Protein AF-A0A812YV04-F1 (afdb_monomer_lite)

pLDDT: mean 89.44, std 10.93, range [36.25, 98.56]

Structure (mmCIF, N/CA/C/O backbone):
data_AF-A0A812YV04-F1
#
_entry.id   AF-A0A812YV04-F1
#
loop_
_atom_site.group_PDB
_atom_site.id
_atom_site.type_symbol
_atom_site.label_atom_id
_atom_site.label_alt_id
_atom_site.label_comp_id
_atom_site.label_asym_id
_atom_site.label_entity_id
_atom_site.label_seq_id
_atom_site.pdbx_PDB_ins_code
_atom_site.Cartn_x
_atom_site.Cartn_y
_atom_site.Cartn_z
_atom_site.occupancy
_atom_site.B_iso_or_equiv
_atom_site.auth_seq_id
_atom_site.auth_comp_id
_atom_site.auth_asym_id
_atom_site.auth_atom_id
_atom_site.pdbx_PDB_model_num
ATOM 1 N N . MET A 1 1 ? 19.049 -19.220 -34.846 1.00 50.69 1 MET A N 1
ATOM 2 C CA . MET A 1 1 ? 19.504 -18.642 -33.556 1.00 50.69 1 MET A CA 1
ATOM 3 C C . MET A 1 1 ? 18.410 -18.917 -32.527 1.00 50.69 1 MET A C 1
ATOM 5 O O . MET A 1 1 ? 17.801 -17.993 -32.013 1.00 50.69 1 MET A O 1
ATOM 9 N N . ASP A 1 2 ? 18.134 -20.191 -32.241 1.00 58.97 2 ASP A N 1
ATOM 10 C CA . ASP A 1 2 ? 16.928 -20.594 -31.490 1.00 58.97 2 ASP A CA 1
ATOM 11 C C . ASP A 1 2 ? 17.187 -20.915 -30.010 1.00 58.97 2 ASP A C 1
ATOM 13 O O . ASP A 1 2 ? 16.308 -21.423 -29.322 1.00 58.97 2 ASP A O 1
ATOM 17 N N . ALA A 1 3 ? 18.386 -20.622 -29.494 1.00 69.88 3 ALA A N 1
ATOM 18 C CA . ALA A 1 3 ? 18.797 -21.079 -28.164 1.00 69.88 3 ALA A CA 1
ATOM 19 C C . ALA A 1 3 ? 18.555 -20.071 -27.023 1.00 69.88 3 ALA A C 1
ATOM 21 O O . ALA A 1 3 ? 18.530 -20.478 -25.866 1.00 69.88 3 ALA A O 1
ATOM 22 N N . PHE A 1 4 ? 18.364 -18.775 -27.304 1.00 80.12 4 PHE A N 1
ATOM 23 C CA . PHE A 1 4 ? 18.207 -17.757 -26.255 1.00 80.12 4 PHE A CA 1
ATOM 24 C C . PHE A 1 4 ? 16.829 -17.094 -26.318 1.00 80.12 4 PHE A C 1
ATOM 26 O O . PHE A 1 4 ? 16.585 -16.206 -27.132 1.00 80.12 4 PHE A O 1
ATOM 33 N N . ARG A 1 5 ? 15.920 -17.555 -25.453 1.00 86.50 5 ARG A N 1
ATOM 34 C CA . ARG A 1 5 ? 14.544 -17.055 -25.314 1.00 86.50 5 ARG A CA 1
ATOM 35 C C . ARG A 1 5 ? 14.297 -16.679 -23.849 1.00 86.50 5 ARG A C 1
ATOM 37 O O . ARG A 1 5 ? 13.680 -17.462 -23.129 1.00 86.50 5 ARG A O 1
ATOM 44 N N . PRO A 1 6 ? 14.847 -15.549 -23.367 1.00 93.19 6 PRO A N 1
ATOM 45 C CA . PRO A 1 6 ? 14.624 -15.129 -21.991 1.00 93.19 6 PRO A CA 1
ATOM 46 C C . PRO A 1 6 ? 13.133 -14.863 -21.765 1.00 93.19 6 PRO A C 1
ATOM 48 O O . PRO A 1 6 ? 12.445 -14.373 -22.659 1.00 93.19 6 PRO A O 1
ATOM 51 N N . HIS A 1 7 ? 12.640 -15.172 -20.568 1.00 94.94 7 HIS A N 1
ATOM 52 C CA . HIS A 1 7 ? 11.276 -14.818 -20.161 1.00 94.94 7 HIS A CA 1
ATOM 53 C C . HIS A 1 7 ? 11.189 -13.361 -19.694 1.00 94.94 7 HIS A C 1
ATOM 55 O O . HIS A 1 7 ? 10.170 -12.711 -19.898 1.00 94.94 7 HIS A O 1
ATOM 61 N N . VAL A 1 8 ? 12.278 -12.850 -19.113 1.00 97.19 8 VAL A N 1
ATOM 62 C CA . VAL A 1 8 ? 12.423 -11.474 -18.629 1.00 97.19 8 VAL A CA 1
ATOM 63 C C . VAL A 1 8 ? 13.797 -10.961 -19.035 1.00 97.19 8 VAL A C 1
ATOM 65 O O . VAL A 1 8 ? 14.779 -11.705 -18.974 1.00 97.19 8 VAL A O 1
ATOM 68 N N . ILE A 1 9 ? 13.882 -9.686 -19.405 1.00 97.25 9 ILE A N 1
ATOM 69 C CA . ILE A 1 9 ? 15.158 -8.973 -19.484 1.00 97.25 9 ILE A CA 1
ATOM 70 C C . ILE A 1 9 ? 15.224 -7.961 -18.346 1.00 97.25 9 ILE A C 1
ATOM 72 O O . ILE A 1 9 ? 14.296 -7.190 -18.123 1.00 97.25 9 ILE A O 1
ATOM 76 N N . MET A 1 10 ? 16.345 -7.946 -17.635 1.00 97.50 10 MET A N 1
ATOM 77 C CA . MET A 1 10 ? 16.619 -6.953 -16.606 1.00 97.50 10 MET A CA 1
ATOM 78 C C . MET A 1 10 ? 17.784 -6.069 -17.031 1.00 97.50 10 MET A C 1
ATOM 80 O O . MET A 1 10 ? 18.774 -6.553 -17.581 1.00 97.50 10 MET A O 1
ATOM 84 N N . GLY A 1 11 ? 17.678 -4.774 -16.754 1.00 97.00 11 GLY A N 1
ATOM 85 C CA . GLY A 1 11 ? 18.766 -3.827 -16.945 1.00 97.00 11 GLY A CA 1
ATOM 86 C C . GLY A 1 11 ? 18.873 -2.909 -15.748 1.00 97.00 11 GLY A C 1
ATOM 87 O O . GLY A 1 11 ? 17.907 -2.249 -15.380 1.00 97.00 11 GLY A O 1
ATOM 88 N N . ALA A 1 12 ? 20.067 -2.857 -15.169 1.00 96.69 12 ALA A N 1
ATOM 89 C CA . ALA A 1 12 ? 20.394 -1.925 -14.106 1.00 96.69 12 ALA A CA 1
ATOM 90 C C . ALA A 1 12 ? 21.273 -0.800 -14.651 1.00 96.69 12 ALA A C 1
ATOM 92 O O . ALA A 1 12 ? 22.252 -1.056 -15.362 1.00 96.69 12 ALA A O 1
ATOM 93 N N . SER A 1 13 ? 20.942 0.442 -14.306 1.00 95.56 13 SER A N 1
ATOM 94 C CA . SER A 1 13 ? 21.732 1.627 -14.625 1.00 95.56 13 SER A CA 1
ATOM 95 C C . SER A 1 13 ? 22.064 1.709 -16.133 1.00 95.56 13 SER A C 1
ATOM 97 O O . SER A 1 13 ? 21.169 1.675 -16.983 1.00 95.56 13 SER A O 1
ATOM 99 N N . LYS A 1 14 ? 23.352 1.737 -16.505 1.00 96.31 14 LYS A N 1
ATOM 100 C CA . LYS A 1 14 ? 23.840 1.712 -17.902 1.00 96.31 14 LYS A CA 1
ATOM 101 C C . LYS A 1 14 ? 23.289 0.543 -18.733 1.00 96.31 14 LYS A C 1
ATOM 103 O O . LYS A 1 14 ? 23.162 0.675 -19.950 1.00 96.31 14 LYS A O 1
ATOM 108 N N . GLY A 1 15 ? 22.914 -0.570 -18.097 1.00 96.19 15 GLY A N 1
ATOM 109 C CA . GLY A 1 15 ? 22.235 -1.701 -18.735 1.00 96.19 15 GLY A CA 1
ATOM 110 C C . GLY A 1 15 ? 20.939 -1.303 -19.455 1.00 96.19 15 GLY A C 1
ATOM 111 O O . GLY A 1 15 ? 20.616 -1.859 -20.505 1.00 96.19 15 GLY A O 1
ATOM 112 N N . GLY A 1 16 ? 20.244 -0.274 -18.956 1.00 95.12 16 GLY A N 1
ATOM 113 C CA . GLY A 1 16 ? 19.021 0.253 -19.561 1.00 95.12 16 GLY A CA 1
ATOM 114 C C . GLY A 1 16 ? 19.209 0.775 -20.991 1.00 95.12 16 GLY A C 1
ATOM 115 O O . GLY A 1 16 ? 18.286 0.679 -21.797 1.00 95.12 16 GLY A O 1
ATOM 116 N N . VAL A 1 17 ? 20.408 1.250 -21.362 1.00 96.88 17 VAL A N 1
ATOM 117 C CA . VAL A 1 17 ? 20.699 1.701 -22.740 1.00 96.88 17 VAL A CA 1
ATOM 118 C C . VAL A 1 17 ? 20.518 0.565 -23.742 1.00 96.88 17 VAL A C 1
ATOM 120 O O . VAL A 1 17 ? 19.947 0.769 -24.817 1.00 96.88 17 VAL A O 1
ATOM 123 N N . TYR A 1 18 ? 20.973 -0.636 -23.387 1.00 97.44 18 TYR A N 1
ATOM 124 C CA . TYR A 1 18 ? 20.862 -1.805 -24.253 1.00 97.44 18 TYR A CA 1
ATOM 125 C C . TYR A 1 18 ? 19.409 -2.236 -24.410 1.00 97.44 18 TYR A C 1
ATOM 127 O O . TYR A 1 18 ? 18.986 -2.518 -25.527 1.00 97.44 18 TYR A O 1
ATOM 135 N N . ILE A 1 19 ? 18.624 -2.201 -23.330 1.00 97.38 19 ILE A N 1
ATOM 136 C CA . ILE A 1 19 ? 17.189 -2.512 -23.371 1.00 97.38 19 ILE A CA 1
ATOM 137 C C . ILE A 1 19 ? 16.447 -1.547 -24.291 1.00 97.38 19 ILE A C 1
ATOM 139 O O . ILE A 1 19 ? 15.721 -1.988 -25.179 1.00 97.38 19 ILE A O 1
ATOM 143 N N . VAL A 1 20 ? 16.694 -0.240 -24.163 1.00 97.12 20 VAL A N 1
ATOM 144 C CA . VAL A 1 20 ? 16.119 0.763 -25.073 1.00 97.12 20 VAL A CA 1
ATOM 145 C C . VAL A 1 20 ? 16.526 0.481 -26.524 1.00 97.12 20 VAL A C 1
ATOM 147 O O . VAL A 1 20 ? 15.707 0.609 -27.434 1.00 97.12 20 VAL A O 1
ATOM 150 N N . GLY A 1 21 ? 17.771 0.060 -26.762 1.00 97.56 21 GLY A N 1
ATOM 151 C CA . GLY A 1 21 ? 18.239 -0.374 -28.079 1.00 97.56 21 GLY A CA 1
ATOM 152 C C . GLY A 1 21 ? 17.483 -1.594 -28.619 1.00 97.56 21 GLY A C 1
ATOM 153 O O . GLY A 1 21 ? 17.060 -1.580 -29.777 1.00 97.56 21 GLY A O 1
ATOM 154 N N . LEU A 1 22 ? 17.270 -2.620 -27.788 1.00 96.62 22 LEU A N 1
ATOM 155 C CA . LEU A 1 22 ? 16.493 -3.816 -28.135 1.00 96.62 22 LEU A CA 1
ATOM 156 C C . LEU A 1 22 ? 15.044 -3.458 -28.465 1.00 96.62 22 LEU A C 1
ATOM 158 O O . LEU A 1 22 ? 14.506 -3.938 -29.463 1.00 96.62 22 LEU A O 1
ATOM 162 N N . TRP A 1 23 ? 14.441 -2.563 -27.682 1.00 96.75 23 TRP A N 1
ATOM 163 C CA . TRP A 1 23 ? 13.108 -2.053 -27.955 1.00 96.75 23 TRP A CA 1
ATOM 164 C C . TRP A 1 23 ? 13.062 -1.287 -29.282 1.00 96.75 23 TRP A C 1
ATOM 166 O O . TRP A 1 23 ? 12.227 -1.571 -30.137 1.00 96.75 23 TRP A O 1
ATOM 176 N N . ARG A 1 24 ? 13.963 -0.338 -29.528 1.00 95.81 24 ARG A N 1
ATOM 177 C CA . ARG A 1 24 ? 13.935 0.443 -30.779 1.00 95.81 24 ARG A CA 1
ATOM 178 C C . ARG A 1 24 ? 14.120 -0.417 -32.029 1.00 95.81 24 ARG A C 1
ATOM 180 O O . ARG A 1 24 ? 13.581 -0.081 -33.075 1.00 95.81 24 ARG A O 1
ATOM 187 N N . ARG A 1 25 ? 14.851 -1.529 -31.918 1.00 96.31 25 ARG A N 1
ATOM 188 C CA . ARG A 1 25 ? 15.072 -2.483 -33.018 1.00 96.31 25 ARG A CA 1
ATOM 189 C C . ARG A 1 25 ? 13.996 -3.567 -33.134 1.00 96.31 25 ARG A C 1
ATOM 191 O O . ARG A 1 25 ? 14.064 -4.369 -34.055 1.00 96.31 25 ARG A O 1
ATOM 198 N N . GLY A 1 26 ? 13.033 -3.618 -32.211 1.00 94.00 26 GLY A N 1
ATOM 199 C CA . GLY A 1 26 ? 12.003 -4.662 -32.181 1.00 94.00 26 GLY A CA 1
ATOM 200 C C . GLY A 1 26 ? 12.531 -6.052 -31.807 1.00 94.00 26 GLY A C 1
ATOM 201 O O . GLY A 1 26 ? 11.856 -7.045 -32.044 1.00 94.00 26 GLY A O 1
ATOM 202 N N . TYR A 1 27 ? 13.730 -6.141 -31.223 1.00 94.75 27 TYR A N 1
ATOM 203 C CA . TYR A 1 27 ? 14.344 -7.415 -30.820 1.00 94.75 27 TYR A CA 1
ATOM 204 C C . TYR A 1 27 ? 13.818 -7.931 -29.481 1.00 94.75 27 TYR A C 1
ATOM 206 O O . TYR A 1 27 ? 13.972 -9.107 -29.164 1.00 94.75 27 TYR A O 1
ATOM 214 N N . TRP A 1 28 ? 13.200 -7.055 -28.691 1.00 95.75 28 TRP A N 1
ATOM 215 C CA . TRP A 1 28 ? 12.546 -7.412 -27.443 1.00 95.75 28 TRP A CA 1
ATOM 216 C C . TRP A 1 28 ? 11.269 -6.599 -27.270 1.00 95.75 28 TRP A C 1
ATOM 218 O O . TRP A 1 28 ? 11.257 -5.399 -27.542 1.00 95.75 28 TRP A O 1
ATOM 228 N N . ARG A 1 29 ? 10.212 -7.262 -26.802 1.00 94.50 29 ARG A N 1
ATOM 229 C CA . ARG A 1 29 ? 8.907 -6.685 -26.428 1.00 94.50 29 ARG A CA 1
ATOM 230 C C . ARG A 1 29 ? 8.296 -7.361 -25.203 1.00 94.50 29 ARG A C 1
ATOM 232 O O . ARG A 1 29 ? 7.127 -7.167 -24.897 1.00 94.50 29 ARG A O 1
ATOM 239 N N . GLY A 1 30 ? 9.085 -8.202 -24.544 1.00 95.38 30 GLY A N 1
ATOM 240 C CA . GLY A 1 30 ? 8.626 -8.996 -23.423 1.00 95.38 30 GLY A CA 1
ATOM 241 C C . GLY A 1 30 ? 8.790 -8.294 -22.071 1.00 95.38 30 GLY A C 1
ATOM 242 O O . GLY A 1 30 ? 9.194 -7.127 -21.999 1.00 95.38 30 GLY A O 1
ATOM 243 N N . PRO A 1 31 ? 8.508 -9.042 -20.996 1.00 98.00 31 PRO A N 1
ATOM 244 C CA . PRO A 1 31 ? 8.668 -8.627 -19.606 1.00 98.00 31 PRO A CA 1
ATOM 245 C C . PRO A 1 31 ? 10.029 -7.988 -19.305 1.00 98.00 31 PRO A C 1
ATOM 247 O O . PRO A 1 31 ? 11.080 -8.522 -19.664 1.00 98.00 31 PRO A O 1
ATOM 250 N N . THR A 1 32 ? 10.034 -6.823 -18.664 1.00 98.44 32 THR A N 1
ATOM 251 C CA . THR A 1 32 ? 11.267 -6.064 -18.436 1.00 98.44 32 THR A CA 1
ATOM 252 C C . THR A 1 32 ? 11.323 -5.450 -17.044 1.00 98.44 32 THR A C 1
ATOM 254 O O . THR A 1 32 ? 10.389 -4.775 -16.625 1.00 98.44 32 THR A O 1
ATOM 257 N N . VAL A 1 33 ? 12.454 -5.607 -16.355 1.00 98.56 33 VAL A N 1
ATOM 258 C CA . VAL A 1 33 ? 12.748 -4.883 -15.108 1.00 98.56 33 VAL A CA 1
ATOM 259 C C . VAL A 1 33 ? 13.864 -3.873 -15.363 1.00 98.56 33 VAL A C 1
ATOM 261 O O . VAL A 1 33 ? 14.958 -4.235 -15.800 1.00 98.56 33 VAL A O 1
ATOM 264 N N . LEU A 1 34 ? 13.602 -2.602 -15.077 1.00 98.38 34 LEU A N 1
ATOM 265 C CA . LEU A 1 34 ? 14.589 -1.529 -15.113 1.00 98.38 34 LEU A CA 1
ATOM 266 C C . LEU A 1 34 ? 14.901 -1.075 -13.688 1.00 98.38 34 LEU A C 1
ATOM 268 O O . LEU A 1 34 ? 14.026 -0.557 -13.002 1.00 98.38 34 LEU A O 1
ATOM 272 N N . ILE A 1 35 ? 16.151 -1.228 -13.261 1.00 98.25 35 ILE A N 1
ATOM 273 C CA . ILE A 1 35 ? 16.653 -0.687 -11.991 1.00 98.25 35 ILE A CA 1
ATOM 274 C C . ILE A 1 35 ? 17.417 0.594 -12.324 1.00 98.25 35 ILE A C 1
ATOM 276 O O . ILE A 1 35 ? 18.415 0.530 -13.043 1.00 98.25 35 ILE A O 1
ATOM 280 N N . ASN A 1 36 ? 16.944 1.745 -11.845 1.00 96.81 36 ASN A N 1
ATOM 281 C CA . ASN A 1 36 ? 17.424 3.078 -12.235 1.00 96.81 36 ASN A CA 1
ATOM 282 C C . ASN A 1 36 ? 17.422 3.239 -13.760 1.00 96.81 36 ASN A C 1
ATOM 284 O O . ASN A 1 36 ? 18.468 3.190 -14.417 1.00 96.81 36 ASN A O 1
ATOM 288 N N . ALA A 1 37 ? 16.218 3.361 -14.332 1.00 95.19 37 ALA A N 1
ATOM 289 C CA . ALA A 1 37 ? 16.027 3.472 -15.774 1.00 95.19 37 ALA A CA 1
ATOM 290 C C . ALA A 1 37 ? 16.949 4.549 -16.371 1.00 95.19 37 ALA A C 1
ATOM 292 O O . ALA A 1 37 ? 16.935 5.707 -15.958 1.00 95.19 37 ALA A O 1
ATOM 293 N N . HIS A 1 38 ? 17.760 4.158 -17.358 1.00 96.88 38 HIS A N 1
ATOM 294 C CA . HIS A 1 38 ? 18.716 5.074 -17.971 1.00 96.88 38 HIS A CA 1
ATOM 295 C C . HIS A 1 38 ? 17.992 6.284 -18.600 1.00 96.88 38 HIS A C 1
ATOM 297 O O . HIS A 1 38 ? 16.974 6.076 -19.264 1.00 96.88 38 HIS A O 1
ATOM 303 N N . PRO A 1 39 ? 18.538 7.517 -18.542 1.00 95.62 39 PRO A N 1
ATOM 304 C CA . PRO A 1 39 ? 17.887 8.725 -19.079 1.00 95.62 39 PRO A CA 1
ATOM 305 C C . PRO A 1 39 ? 17.531 8.709 -20.578 1.00 95.62 39 PRO A C 1
ATOM 307 O O . PRO A 1 39 ? 16.841 9.597 -21.074 1.00 95.62 39 PRO A O 1
ATOM 310 N N . THR A 1 40 ? 18.013 7.730 -21.343 1.00 95.81 40 THR A N 1
ATOM 311 C CA . THR A 1 40 ? 17.623 7.526 -22.752 1.00 95.81 40 THR A CA 1
ATOM 312 C C . THR A 1 40 ? 16.292 6.788 -22.904 1.00 95.81 40 THR A C 1
ATOM 314 O O . THR A 1 40 ? 15.725 6.785 -24.001 1.00 95.81 40 THR A O 1
ATOM 317 N N . CYS A 1 41 ? 15.792 6.169 -21.834 1.00 97.00 41 CYS A N 1
ATOM 318 C CA . CYS A 1 41 ? 14.477 5.551 -21.760 1.00 97.00 41 CYS A CA 1
ATOM 319 C C . CYS A 1 41 ? 13.415 6.647 -21.640 1.00 97.00 41 CYS A C 1
ATOM 321 O O . CYS A 1 41 ? 13.118 7.134 -20.556 1.00 97.00 41 CYS A O 1
ATOM 323 N N . ARG A 1 42 ? 12.883 7.073 -22.787 1.00 96.19 42 ARG A N 1
ATOM 324 C CA . ARG A 1 42 ? 11.843 8.112 -22.879 1.00 96.19 42 ARG A CA 1
ATOM 325 C C . ARG A 1 42 ? 10.451 7.555 -23.172 1.00 96.19 42 ARG A C 1
ATOM 327 O O . ARG A 1 42 ? 9.494 8.313 -23.157 1.00 96.19 42 ARG A O 1
ATOM 334 N N . GLN A 1 43 ? 10.365 6.263 -23.477 1.00 96.56 43 GLN A N 1
ATOM 335 C CA . GLN A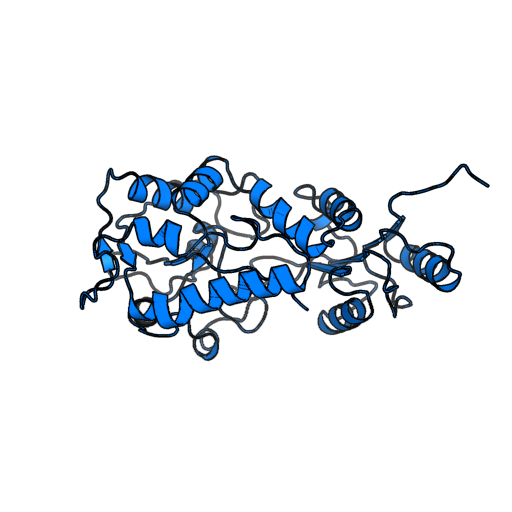 1 43 ? 9.127 5.582 -23.822 1.00 96.56 43 GLN A CA 1
ATOM 336 C C . GLN A 1 43 ? 9.238 4.095 -23.480 1.00 96.56 43 GLN A C 1
ATOM 338 O O . GLN A 1 43 ? 10.293 3.489 -23.697 1.00 96.56 43 GLN A O 1
ATOM 343 N N . ILE A 1 44 ? 8.143 3.527 -22.986 1.00 97.50 44 ILE A N 1
ATOM 344 C CA . ILE A 1 44 ? 7.948 2.098 -22.751 1.00 97.50 44 ILE A CA 1
ATOM 345 C C . ILE A 1 44 ? 7.087 1.527 -23.892 1.00 97.50 44 ILE A C 1
ATOM 347 O O . ILE A 1 44 ? 6.117 2.169 -24.282 1.00 97.50 44 ILE A O 1
ATOM 351 N N . PRO A 1 45 ? 7.413 0.352 -24.466 1.00 96.56 45 PRO A N 1
ATOM 352 C CA . PRO A 1 45 ? 6.550 -0.289 -25.460 1.00 96.56 45 PRO A CA 1
ATOM 353 C C . PRO A 1 45 ? 5.174 -0.647 -24.880 1.00 96.56 45 PRO A C 1
ATOM 355 O O . PRO A 1 45 ? 5.102 -1.225 -23.796 1.00 96.56 45 PRO A O 1
ATOM 358 N N . GLU A 1 46 ? 4.097 -0.370 -25.617 1.00 95.00 46 GLU A N 1
ATOM 359 C CA . GLU A 1 46 ? 2.713 -0.617 -25.177 1.00 95.00 46 GLU A CA 1
ATOM 360 C C . GLU A 1 46 ? 2.439 -2.095 -24.866 1.00 95.00 46 GLU A C 1
ATOM 362 O O . GLU A 1 46 ? 1.626 -2.444 -24.014 1.00 95.00 46 GLU A O 1
ATOM 367 N N . GLU A 1 47 ? 3.121 -2.998 -25.558 1.00 93.69 47 GLU A N 1
ATOM 368 C CA . GLU A 1 47 ? 2.943 -4.433 -25.424 1.00 93.69 47 GLU A CA 1
ATOM 369 C C . GLU A 1 47 ? 3.696 -5.041 -24.229 1.00 93.69 47 GLU A C 1
ATOM 371 O O . GLU A 1 47 ? 3.310 -6.123 -23.777 1.00 93.69 47 GLU A O 1
ATOM 376 N N . ALA A 1 48 ? 4.710 -4.355 -23.695 1.00 95.38 48 ALA A N 1
ATOM 377 C CA . ALA A 1 48 ? 5.633 -4.903 -22.707 1.00 95.38 48 ALA A CA 1
ATOM 378 C C . ALA A 1 48 ? 5.164 -4.664 -21.267 1.00 95.38 48 ALA A C 1
ATOM 380 O O . ALA A 1 48 ? 4.852 -3.540 -20.885 1.00 95.38 48 ALA A O 1
ATOM 381 N N . ASN A 1 49 ? 5.214 -5.712 -20.441 1.00 97.38 49 ASN A N 1
ATOM 382 C CA . ASN A 1 49 ? 5.096 -5.568 -18.994 1.00 97.38 49 ASN A CA 1
ATOM 383 C C . ASN A 1 49 ? 6.417 -5.037 -18.432 1.00 97.38 49 ASN A C 1
ATOM 385 O O . ASN A 1 49 ? 7.443 -5.713 -18.539 1.00 97.38 49 ASN A O 1
ATOM 389 N N . VAL A 1 50 ? 6.412 -3.844 -17.843 1.00 98.19 50 VAL A N 1
ATOM 390 C CA . VAL A 1 50 ? 7.623 -3.171 -17.373 1.00 98.19 50 VAL A CA 1
ATOM 391 C C . VAL A 1 50 ? 7.505 -2.752 -15.917 1.00 98.19 50 VAL A C 1
ATOM 393 O O . VAL A 1 50 ? 6.585 -2.040 -15.528 1.00 98.19 50 VAL A O 1
ATOM 396 N N . VAL A 1 51 ? 8.494 -3.143 -15.122 1.00 98.44 51 VAL A N 1
ATOM 397 C CA . VAL A 1 51 ? 8.740 -2.568 -13.799 1.00 98.44 51 VAL A CA 1
ATOM 398 C C . VAL A 1 51 ? 9.891 -1.582 -13.902 1.00 98.44 51 VAL A C 1
ATOM 400 O O . VAL A 1 51 ? 10.940 -1.902 -14.463 1.00 98.44 51 VAL A O 1
ATOM 403 N N . VAL A 1 52 ? 9.720 -0.406 -13.309 1.00 98.31 52 VAL A N 1
ATOM 404 C CA . VAL A 1 52 ? 10.795 0.558 -13.085 1.00 98.31 52 VAL A CA 1
ATOM 405 C C . VAL A 1 52 ? 10.988 0.725 -11.585 1.00 98.31 52 VAL A C 1
ATOM 407 O O . VAL A 1 52 ? 10.099 1.210 -10.897 1.00 98.31 52 VAL A O 1
ATOM 410 N N . ALA A 1 53 ? 12.142 0.301 -11.078 1.00 98.25 53 ALA A N 1
ATOM 411 C CA . ALA A 1 53 ? 12.537 0.451 -9.684 1.00 98.25 53 ALA A CA 1
ATOM 412 C C . ALA A 1 53 ? 13.530 1.607 -9.556 1.00 98.25 53 ALA A C 1
ATOM 414 O O . ALA A 1 53 ? 14.546 1.607 -10.260 1.00 98.25 53 ALA A O 1
ATOM 415 N N . VAL A 1 54 ? 13.252 2.587 -8.693 1.00 97.25 54 VAL A N 1
ATOM 416 C CA . VAL A 1 54 ? 14.102 3.777 -8.498 1.00 97.25 54 VAL A CA 1
ATOM 417 C C . VAL A 1 54 ? 14.065 4.238 -7.041 1.00 97.25 54 VAL A C 1
ATOM 419 O O . VAL A 1 54 ? 12.994 4.307 -6.432 1.00 97.25 54 VAL A O 1
ATOM 422 N N . GLY A 1 55 ? 15.235 4.596 -6.513 1.00 95.75 55 GLY A N 1
ATOM 423 C CA . GLY A 1 55 ? 15.380 5.263 -5.222 1.00 95.75 55 GLY A CA 1
ATOM 424 C C . GLY A 1 55 ? 15.282 6.780 -5.320 1.00 95.75 55 GLY A C 1
ATOM 425 O O . GLY A 1 55 ? 15.824 7.381 -6.246 1.00 95.75 55 GLY A O 1
ATOM 426 N N . SER A 1 56 ? 14.613 7.427 -4.360 1.00 94.06 56 SER A N 1
ATOM 427 C CA . SER A 1 56 ? 14.473 8.893 -4.374 1.00 94.06 56 SER A CA 1
ATOM 428 C C . SER A 1 56 ? 15.780 9.648 -4.182 1.00 94.06 56 SER A C 1
ATOM 430 O O . SER A 1 56 ? 15.834 10.838 -4.477 1.00 94.06 56 SER A O 1
ATOM 432 N N . ASN A 1 57 ? 16.805 8.971 -3.668 1.00 95.44 57 ASN A N 1
ATOM 433 C CA . ASN A 1 57 ? 18.114 9.538 -3.387 1.00 95.44 57 ASN A CA 1
ATOM 434 C C . ASN A 1 57 ? 19.158 9.090 -4.424 1.00 95.44 57 ASN A C 1
ATOM 436 O O . ASN A 1 57 ? 20.347 9.120 -4.120 1.00 95.44 57 ASN A O 1
ATOM 440 N N . ASP A 1 58 ? 18.733 8.648 -5.619 1.00 96.56 58 ASP A N 1
ATOM 441 C CA . ASP A 1 58 ? 19.640 8.291 -6.716 1.00 96.56 58 ASP A CA 1
ATOM 442 C C . ASP A 1 58 ? 20.501 9.496 -7.131 1.00 96.56 58 ASP A C 1
ATOM 444 O O . ASP A 1 58 ? 20.030 10.499 -7.672 1.00 96.56 58 ASP A O 1
ATOM 448 N N . GLU A 1 59 ? 21.796 9.374 -6.867 1.00 96.50 59 GLU A N 1
ATOM 449 C CA . GLU A 1 59 ? 22.825 10.369 -7.124 1.00 96.50 59 GLU A CA 1
ATOM 450 C C . GLU A 1 59 ? 23.428 10.288 -8.537 1.00 96.50 59 GLU A C 1
ATOM 452 O O . GLU A 1 59 ? 24.119 11.212 -8.969 1.00 96.50 59 GLU A O 1
ATOM 457 N N . VAL A 1 60 ? 23.187 9.196 -9.270 1.00 97.31 60 VAL A N 1
ATOM 458 C CA . VAL A 1 60 ? 23.762 8.932 -10.600 1.00 97.31 60 VAL A CA 1
ATOM 459 C C . VAL A 1 60 ? 22.788 9.319 -11.706 1.00 97.31 60 VAL A C 1
ATOM 461 O O . VAL A 1 60 ? 23.194 9.963 -12.676 1.00 97.31 60 VAL A O 1
ATOM 464 N N . TYR A 1 61 ? 21.507 8.971 -11.556 1.00 95.38 61 TYR A N 1
ATOM 465 C CA . TYR A 1 61 ? 20.418 9.394 -12.439 1.00 95.38 61 TYR A CA 1
ATOM 466 C C . TYR A 1 61 ? 19.328 10.126 -11.647 1.00 95.38 61 TYR A C 1
ATOM 468 O O . TYR A 1 61 ? 18.224 9.600 -11.499 1.00 95.38 61 TYR A O 1
ATOM 476 N N . PRO A 1 62 ? 19.602 11.359 -11.172 1.00 94.12 62 PRO A N 1
ATOM 477 C CA . PRO A 1 62 ? 18.621 12.124 -10.418 1.00 94.12 62 PRO A CA 1
ATOM 478 C C . PRO A 1 62 ? 17.361 12.349 -11.253 1.00 94.12 62 PRO A C 1
ATOM 480 O O . PRO A 1 62 ? 17.420 12.884 -12.364 1.00 94.12 62 PRO A O 1
ATOM 483 N N . VAL A 1 63 ? 16.217 11.947 -10.712 1.00 92.81 63 VAL A N 1
ATOM 484 C CA . VAL A 1 63 ? 14.920 12.045 -11.379 1.00 92.81 63 VAL A CA 1
ATOM 485 C C . VAL A 1 63 ? 13.838 12.322 -10.346 1.00 92.81 63 VAL A C 1
ATOM 487 O O . VAL A 1 63 ? 13.907 11.845 -9.214 1.00 92.81 63 VAL A O 1
ATOM 490 N N . GLN A 1 64 ? 12.842 13.121 -10.718 1.00 91.19 64 GLN A N 1
ATOM 491 C CA . GLN A 1 64 ? 11.696 13.367 -9.855 1.00 91.19 64 GLN A CA 1
ATOM 492 C C . GLN A 1 64 ? 10.611 12.327 -10.132 1.00 91.19 64 GLN A C 1
ATOM 494 O O . GLN A 1 64 ? 10.416 11.896 -11.269 1.00 91.19 64 GLN A O 1
ATOM 499 N N . ARG A 1 65 ? 9.862 11.944 -9.095 1.00 92.00 65 ARG A N 1
ATOM 500 C CA . ARG A 1 65 ? 8.761 10.979 -9.225 1.00 92.00 65 ARG A CA 1
ATOM 501 C C . ARG A 1 65 ? 7.776 11.318 -10.368 1.00 92.00 65 ARG A C 1
ATOM 503 O O . ARG A 1 65 ? 7.478 10.397 -11.125 1.00 92.00 65 ARG A O 1
ATOM 510 N N . PRO A 1 66 ? 7.341 12.583 -10.577 1.00 92.88 66 PRO A N 1
ATOM 511 C CA . PRO A 1 66 ? 6.452 12.928 -11.691 1.00 92.88 66 PRO A CA 1
ATOM 512 C C . PRO A 1 66 ? 7.024 12.614 -13.080 1.00 92.88 66 PRO A C 1
ATOM 514 O O . PRO A 1 66 ? 6.272 12.257 -13.982 1.00 92.88 66 PRO A O 1
ATOM 517 N N . ASP A 1 67 ? 8.345 12.698 -13.266 1.00 94.62 67 ASP A N 1
ATOM 518 C CA 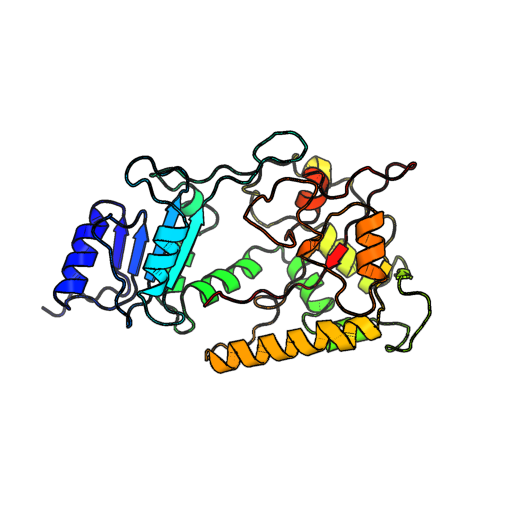. ASP A 1 67 ? 8.980 12.367 -14.549 1.00 94.62 67 ASP A CA 1
ATOM 519 C C . ASP A 1 67 ? 8.922 10.857 -14.827 1.00 94.62 67 ASP A C 1
ATOM 521 O O . ASP A 1 67 ? 8.756 10.426 -15.970 1.00 94.62 67 ASP A O 1
ATOM 525 N N . LEU A 1 68 ? 9.040 10.037 -13.778 1.00 95.19 68 LEU A N 1
ATOM 526 C CA . LEU A 1 68 ? 8.891 8.585 -13.878 1.00 95.19 68 LEU A CA 1
ATOM 527 C C . LEU A 1 68 ? 7.432 8.178 -14.074 1.00 95.19 68 LEU A C 1
ATOM 529 O O . LEU A 1 68 ? 7.169 7.274 -14.859 1.00 95.19 68 LEU A O 1
ATOM 533 N N . GLU A 1 69 ? 6.490 8.849 -13.412 1.00 94.75 69 GLU A N 1
ATOM 534 C CA . GLU A 1 69 ? 5.053 8.663 -13.647 1.00 94.75 69 GLU A CA 1
ATOM 535 C C . GLU A 1 69 ? 4.700 9.004 -15.104 1.00 94.75 69 GLU A C 1
ATOM 537 O O . GLU A 1 69 ? 4.061 8.204 -15.786 1.00 94.75 69 GLU A O 1
ATOM 542 N N . ALA A 1 70 ? 5.233 10.108 -15.643 1.00 95.69 70 ALA A N 1
ATOM 543 C CA . ALA A 1 70 ? 5.102 10.450 -17.059 1.00 95.69 70 ALA A CA 1
ATOM 544 C C . ALA A 1 70 ? 5.694 9.374 -17.986 1.00 95.69 70 ALA A C 1
ATOM 546 O O . ALA A 1 70 ? 5.094 9.058 -19.012 1.00 95.69 70 ALA A O 1
ATOM 547 N N . LEU A 1 71 ? 6.835 8.772 -17.626 1.00 96.25 71 LEU A N 1
ATOM 548 C CA . LEU A 1 71 ? 7.386 7.628 -18.358 1.00 96.25 71 LEU A CA 1
ATOM 549 C C . LEU A 1 71 ? 6.453 6.409 -18.290 1.00 96.25 71 LEU A C 1
ATOM 551 O O . LEU A 1 71 ? 6.270 5.747 -19.312 1.00 96.25 71 LEU A O 1
ATOM 555 N N . MET A 1 72 ? 5.856 6.110 -17.131 1.00 96.38 72 MET A N 1
ATOM 556 C CA . MET A 1 72 ? 4.946 4.967 -16.979 1.00 96.38 72 MET A CA 1
ATOM 557 C C . MET A 1 72 ? 3.731 5.121 -17.899 1.00 96.38 72 MET A C 1
ATOM 559 O O . MET A 1 72 ? 3.379 4.176 -18.598 1.00 96.38 72 MET A O 1
ATOM 563 N N . HIS A 1 73 ? 3.180 6.334 -18.013 1.00 95.31 73 HIS A N 1
ATOM 564 C CA . HIS A 1 73 ? 2.057 6.637 -18.909 1.00 95.31 73 HIS A CA 1
ATOM 565 C C . HIS A 1 73 ? 2.349 6.433 -20.403 1.00 95.31 73 HIS A C 1
ATOM 567 O O . HIS A 1 73 ? 1.421 6.424 -21.207 1.00 95.31 73 HIS A O 1
ATOM 573 N N . THR A 1 74 ? 3.614 6.275 -20.801 1.00 96.75 74 THR A N 1
ATOM 574 C CA . THR A 1 74 ? 3.951 5.946 -22.195 1.00 96.75 74 THR A CA 1
ATOM 575 C C . THR A 1 74 ? 3.762 4.468 -22.538 1.00 96.75 74 THR A C 1
ATOM 577 O O . THR A 1 74 ? 3.754 4.127 -23.719 1.00 96.75 74 THR A O 1
ATOM 580 N N . GLY A 1 75 ? 3.668 3.599 -21.526 1.00 95.88 75 GLY A N 1
ATOM 581 C CA . GLY A 1 75 ? 3.453 2.167 -21.698 1.00 95.88 75 GLY A CA 1
ATOM 582 C C . GLY A 1 75 ? 1.976 1.797 -21.826 1.00 95.88 75 GLY A C 1
ATOM 583 O O . GLY A 1 75 ? 1.081 2.639 -21.787 1.00 95.88 75 GLY A O 1
ATOM 584 N N . GLY A 1 76 ? 1.716 0.499 -21.980 1.00 92.62 76 GLY A N 1
ATOM 585 C CA . GLY A 1 76 ? 0.354 -0.013 -22.093 1.00 92.62 76 GLY A CA 1
ATOM 586 C C . GLY A 1 76 ? -0.408 0.058 -20.771 1.00 92.62 76 GLY A C 1
ATOM 587 O O . GLY A 1 76 ? 0.169 -0.064 -19.688 1.00 92.62 76 GLY A O 1
ATOM 588 N N . GLN A 1 77 ? -1.731 0.187 -20.861 1.00 89.25 77 GLN A N 1
ATOM 589 C CA . GLN A 1 77 ? -2.613 0.163 -19.696 1.00 89.25 77 GLN A CA 1
ATOM 590 C C . GLN A 1 77 ? -2.393 -1.116 -18.869 1.00 89.25 77 GLN A C 1
ATOM 592 O O . GLN A 1 77 ? -2.387 -2.215 -19.422 1.00 89.25 77 GLN A O 1
ATOM 597 N N . ASN A 1 78 ? -2.231 -0.969 -17.549 1.00 89.00 78 ASN A N 1
ATOM 598 C CA . ASN A 1 78 ? -1.955 -2.053 -16.595 1.00 89.00 78 ASN A CA 1
ATOM 599 C C . ASN A 1 78 ? -0.658 -2.832 -16.864 1.00 89.00 78 ASN A C 1
ATOM 601 O O . ASN A 1 78 ? -0.467 -3.910 -16.312 1.00 89.00 78 ASN A O 1
ATOM 605 N N . LYS A 1 79 ? 0.254 -2.315 -17.694 1.00 94.56 79 LYS A N 1
ATOM 606 C CA . LYS A 1 79 ? 1.508 -3.006 -18.030 1.00 94.56 79 LYS A CA 1
ATOM 607 C C . LYS A 1 79 ? 2.742 -2.389 -17.402 1.00 94.56 79 LYS A C 1
ATOM 609 O O . LYS A 1 79 ? 3.804 -2.996 -17.453 1.00 94.56 79 LYS A O 1
ATOM 614 N N . THR A 1 80 ? 2.627 -1.225 -16.780 1.00 96.31 80 THR A N 1
ATOM 615 C CA . THR A 1 80 ? 3.752 -0.538 -16.145 1.00 96.31 80 THR A CA 1
ATOM 616 C C . THR A 1 80 ? 3.582 -0.469 -14.639 1.00 96.31 80 THR A C 1
ATOM 618 O O . THR A 1 80 ? 2.478 -0.238 -14.159 1.00 96.31 80 THR A O 1
ATOM 621 N N . PHE A 1 81 ? 4.672 -0.619 -13.892 1.00 96.81 81 PHE A N 1
ATOM 622 C CA . PHE A 1 81 ? 4.684 -0.420 -12.446 1.00 96.81 81 PHE A CA 1
ATOM 623 C C . PHE A 1 81 ? 5.936 0.339 -12.012 1.00 96.81 81 PHE A C 1
ATOM 625 O O . PHE A 1 81 ? 7.058 -0.055 -12.336 1.00 96.81 81 PHE A O 1
ATOM 632 N N . LEU A 1 82 ? 5.734 1.414 -11.251 1.00 96.75 82 LEU A N 1
ATOM 633 C CA . LEU A 1 82 ? 6.803 2.197 -10.646 1.00 96.75 82 LEU A CA 1
ATOM 634 C C . LEU A 1 82 ? 7.009 1.759 -9.190 1.00 96.75 82 LEU A C 1
ATOM 636 O O . LEU A 1 82 ? 6.219 2.096 -8.308 1.00 96.75 82 LEU A O 1
ATOM 640 N N . TYR A 1 83 ? 8.108 1.057 -8.927 1.00 96.69 83 TYR A N 1
ATOM 641 C CA . TYR A 1 83 ? 8.584 0.777 -7.577 1.00 96.69 83 TYR A CA 1
ATOM 642 C C . TYR A 1 83 ? 9.491 1.923 -7.109 1.00 96.69 83 TYR A C 1
ATOM 644 O O . TYR A 1 83 ? 10.693 1.945 -7.369 1.00 96.69 83 TYR A O 1
ATOM 652 N N . TRP A 1 84 ? 8.890 2.917 -6.455 1.00 94.38 84 TRP A N 1
ATOM 653 C CA . TRP A 1 84 ? 9.577 4.122 -5.988 1.00 94.38 84 TRP A CA 1
ATOM 654 C C . TRP A 1 84 ? 9.887 4.053 -4.492 1.00 94.38 84 TRP A C 1
ATOM 656 O O . TRP A 1 84 ? 8.974 4.041 -3.661 1.00 94.38 84 TRP A O 1
ATOM 666 N N . THR A 1 85 ? 11.168 4.063 -4.126 1.00 93.38 85 THR A N 1
ATOM 667 C CA . THR A 1 85 ? 11.592 4.036 -2.722 1.00 93.38 85 THR A CA 1
ATOM 668 C C . THR A 1 85 ? 11.949 5.440 -2.239 1.00 93.38 85 THR A C 1
ATOM 670 O O . THR A 1 85 ? 13.084 5.890 -2.356 1.00 93.38 85 THR A O 1
ATOM 673 N N . ALA A 1 86 ? 10.970 6.135 -1.648 1.00 90.06 86 ALA A N 1
ATOM 674 C CA . ALA A 1 86 ? 11.141 7.512 -1.174 1.00 90.06 86 ALA A CA 1
ATOM 675 C C . ALA A 1 86 ? 11.532 7.659 0.301 1.00 90.06 86 ALA A C 1
ATOM 677 O O . ALA A 1 86 ? 11.146 6.846 1.149 1.00 90.06 86 ALA A O 1
ATOM 678 N N . ASP A 1 87 ? 12.204 8.765 0.613 1.00 88.44 87 ASP A N 1
ATOM 679 C CA . ASP A 1 87 ? 12.212 9.311 1.967 1.00 88.44 87 ASP A CA 1
ATOM 680 C C . ASP A 1 87 ? 10.770 9.518 2.445 1.00 88.44 87 ASP A C 1
ATOM 682 O O . ASP A 1 87 ? 9.936 10.098 1.745 1.00 88.44 87 ASP A O 1
ATOM 686 N N . SER A 1 88 ? 10.469 9.074 3.662 1.00 84.06 88 SER A N 1
ATOM 687 C CA . SER A 1 88 ? 9.247 9.515 4.323 1.00 84.06 88 SER A CA 1
ATOM 688 C C . SER A 1 88 ? 9.368 10.994 4.661 1.00 84.06 88 SER A C 1
ATOM 690 O O . SER A 1 88 ? 10.448 11.449 5.046 1.00 84.06 88 SER A O 1
ATOM 692 N N . GLY A 1 89 ? 8.252 11.718 4.703 1.00 78.88 89 GLY A N 1
ATOM 693 C CA . GLY A 1 89 ? 8.237 12.995 5.417 1.00 78.88 89 GLY A CA 1
ATOM 694 C C . GLY A 1 89 ? 8.669 12.864 6.893 1.00 78.88 89 GLY A C 1
ATOM 695 O O . GLY A 1 89 ? 8.880 11.773 7.435 1.00 78.88 89 GLY A O 1
ATOM 696 N N . ARG A 1 90 ? 8.798 14.002 7.576 1.00 80.81 90 ARG A N 1
ATOM 697 C CA . ARG A 1 90 ? 9.179 14.020 8.996 1.00 80.81 90 ARG A CA 1
ATOM 698 C C . ARG A 1 90 ? 7.999 13.626 9.878 1.00 80.81 90 ARG A C 1
ATOM 700 O O . ARG A 1 90 ? 6.903 14.164 9.720 1.00 80.81 90 ARG A O 1
ATOM 707 N N . LEU A 1 91 ? 8.241 12.732 10.831 1.00 78.12 91 LEU A N 1
ATOM 708 C CA . LEU A 1 91 ? 7.322 12.463 11.934 1.00 78.12 91 LEU A CA 1
ATOM 709 C C . LEU A 1 91 ? 7.168 13.713 12.823 1.00 78.12 91 LEU A C 1
ATOM 711 O O . LEU A 1 91 ? 8.026 14.599 12.777 1.00 78.12 91 LEU A O 1
ATOM 715 N N . PRO A 1 92 ? 6.141 13.779 13.694 1.00 73.19 92 PRO A N 1
ATOM 716 C CA . PRO A 1 92 ? 6.008 14.843 14.693 1.00 73.19 92 PRO A CA 1
ATOM 717 C C . PRO A 1 92 ? 7.245 15.020 15.591 1.00 73.19 92 PRO A C 1
ATOM 719 O O . PRO A 1 92 ? 7.507 16.121 16.062 1.00 73.19 92 PRO A O 1
ATOM 722 N N . SER A 1 93 ? 8.037 13.960 15.790 1.00 73.06 93 SER A N 1
ATOM 723 C CA . SER A 1 93 ? 9.322 14.002 16.505 1.00 73.06 93 SER A CA 1
ATOM 724 C C . SER A 1 93 ? 10.451 14.710 15.737 1.00 73.06 93 SER A C 1
ATOM 726 O O . SER A 1 93 ? 11.536 14.897 16.279 1.00 73.06 93 SER A O 1
ATOM 728 N N . GLY A 1 94 ? 10.239 15.070 14.467 1.00 77.00 94 GLY A N 1
ATOM 729 C CA . GLY A 1 94 ? 11.244 15.640 13.565 1.00 77.00 94 GLY A CA 1
ATOM 730 C C . GLY A 1 94 ? 12.108 14.605 12.833 1.00 77.00 94 GLY A C 1
ATOM 731 O O . GLY A 1 94 ? 12.813 14.971 11.885 1.00 77.00 94 GLY A O 1
ATOM 732 N N . GLN A 1 95 ? 12.026 13.331 13.232 1.00 80.50 95 GLN A N 1
ATOM 733 C CA . GLN A 1 95 ? 12.749 12.204 12.641 1.00 80.50 95 GLN A CA 1
ATOM 734 C C . GLN A 1 95 ? 12.151 11.786 11.288 1.00 80.50 95 GLN A C 1
ATOM 736 O O . GLN A 1 95 ? 10.933 11.795 11.101 1.00 80.50 95 GLN A O 1
ATOM 741 N N . ILE A 1 96 ? 13.009 11.371 10.355 1.00 80.50 96 ILE A N 1
ATOM 742 C CA . ILE A 1 96 ? 12.600 10.677 9.129 1.00 80.50 96 ILE A CA 1
ATOM 743 C C . ILE A 1 96 ? 12.356 9.205 9.479 1.00 80.50 96 ILE A C 1
ATOM 745 O O . ILE A 1 96 ? 13.254 8.518 9.962 1.00 80.50 96 ILE A O 1
ATOM 749 N N . SER A 1 97 ? 11.129 8.727 9.267 1.00 81.38 97 SER A N 1
ATOM 750 C CA . SER A 1 97 ? 10.749 7.348 9.602 1.00 81.38 97 SER A CA 1
ATOM 751 C C . SER A 1 97 ? 11.301 6.308 8.629 1.00 81.38 97 SER A C 1
ATOM 753 O O . SER A 1 97 ? 11.456 5.157 9.017 1.00 81.38 97 SER A O 1
ATOM 755 N N . ARG A 1 98 ? 11.587 6.691 7.382 1.00 88.12 98 ARG A N 1
ATOM 756 C CA . ARG A 1 98 ? 12.157 5.834 6.337 1.00 88.12 98 ARG A CA 1
ATOM 757 C C . ARG A 1 98 ? 13.029 6.673 5.416 1.00 88.12 98 ARG A C 1
ATOM 759 O O . ARG A 1 98 ? 12.574 7.716 4.958 1.00 88.12 98 ARG A O 1
ATOM 766 N N . GLN A 1 99 ? 14.223 6.188 5.112 1.00 90.19 99 GLN A N 1
ATOM 767 C CA . GLN A 1 99 ? 15.067 6.748 4.063 1.00 90.19 99 GLN A CA 1
ATOM 768 C C . GLN A 1 99 ? 14.807 6.003 2.745 1.00 90.19 99 GLN A C 1
ATOM 770 O O . GLN A 1 99 ? 14.631 4.783 2.739 1.00 90.19 99 GLN A O 1
ATOM 775 N N . GLY A 1 100 ? 14.703 6.742 1.646 1.00 91.81 100 GLY A N 1
ATOM 776 C CA . GLY A 1 100 ? 14.638 6.214 0.290 1.00 91.81 100 GLY A CA 1
ATOM 777 C C . GLY A 1 100 ? 15.985 5.670 -0.163 1.00 91.81 100 GLY A C 1
ATOM 778 O O . GLY A 1 100 ? 17.028 6.070 0.361 1.00 91.81 100 GLY A O 1
ATOM 779 N N . ASP A 1 101 ? 15.973 4.767 -1.141 1.00 95.62 101 ASP A N 1
ATOM 780 C CA . ASP A 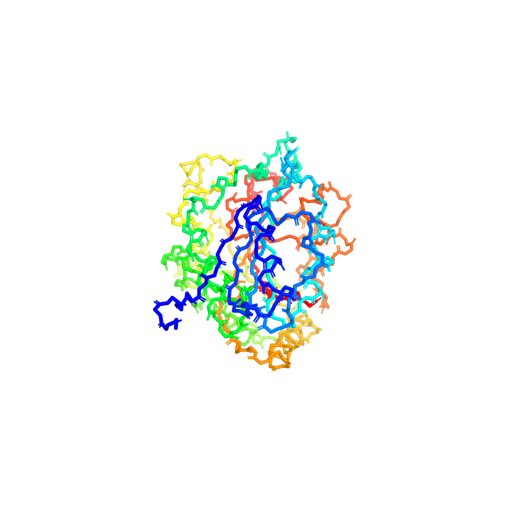1 101 ? 17.228 4.201 -1.626 1.00 95.62 101 ASP A CA 1
ATOM 781 C C . ASP A 1 101 ? 18.047 5.242 -2.407 1.00 95.62 101 ASP A C 1
ATOM 783 O O . ASP A 1 101 ? 17.499 6.189 -2.982 1.00 95.62 101 ASP A O 1
ATOM 787 N N . THR A 1 102 ? 19.361 5.028 -2.454 1.00 96.75 102 THR A N 1
ATOM 788 C CA . THR A 1 102 ? 20.285 5.704 -3.376 1.00 96.75 102 THR A CA 1
ATOM 789 C C . THR A 1 102 ? 20.360 4.949 -4.709 1.00 96.75 102 THR A C 1
ATOM 791 O O . THR A 1 102 ? 19.537 4.066 -4.974 1.00 96.75 102 THR A O 1
ATOM 794 N N . HIS A 1 103 ? 21.348 5.244 -5.564 1.00 96.38 103 HIS A N 1
ATOM 795 C CA . HIS A 1 103 ? 21.534 4.497 -6.812 1.00 96.38 103 HIS A CA 1
ATOM 796 C C . HIS A 1 103 ? 21.685 2.987 -6.566 1.00 96.38 103 HIS A C 1
ATOM 798 O O . HIS A 1 103 ? 21.174 2.166 -7.327 1.00 96.38 103 HIS A O 1
ATOM 804 N N . ASN A 1 104 ? 22.336 2.586 -5.474 1.00 96.19 104 ASN A N 1
ATOM 805 C CA . ASN A 1 104 ? 22.340 1.188 -5.055 1.00 96.19 104 ASN A CA 1
ATOM 806 C C . ASN A 1 104 ? 21.097 0.910 -4.203 1.00 96.19 104 ASN A C 1
ATOM 808 O O . ASN A 1 104 ? 21.059 1.235 -3.018 1.00 96.19 104 ASN A O 1
ATOM 812 N N . GLN A 1 105 ? 20.084 0.297 -4.817 1.00 95.50 105 GLN A N 1
ATOM 813 C CA . GLN A 1 105 ? 18.793 0.074 -4.170 1.00 95.50 105 GLN A CA 1
ATOM 814 C C . GLN A 1 105 ? 18.819 -1.081 -3.168 1.00 95.50 105 GLN A C 1
ATOM 816 O O . GLN A 1 105 ? 18.576 -2.235 -3.522 1.00 95.50 105 GLN A O 1
ATOM 821 N N . GLU A 1 106 ? 19.085 -0.761 -1.903 1.00 93.94 106 GLU A N 1
ATOM 822 C CA . GLU A 1 106 ? 19.111 -1.739 -0.815 1.00 93.94 106 GLU A CA 1
ATOM 823 C C . GLU A 1 106 ? 17.746 -2.410 -0.615 1.00 93.94 106 GLU A C 1
ATOM 825 O O . GLU A 1 106 ? 17.680 -3.622 -0.414 1.00 93.94 106 GLU A O 1
ATOM 830 N N . SER A 1 107 ? 16.645 -1.661 -0.757 1.00 93.75 107 SER A N 1
ATOM 831 C CA . SER A 1 107 ? 15.288 -2.203 -0.595 1.00 93.75 107 SER A CA 1
ATOM 832 C C . SER A 1 107 ? 14.992 -3.395 -1.519 1.00 93.75 107 SER A C 1
ATOM 834 O O . SER A 1 107 ? 14.166 -4.235 -1.171 1.00 93.75 107 SER A O 1
ATOM 836 N N . LEU A 1 108 ? 15.676 -3.514 -2.666 1.00 96.06 108 LEU A N 1
ATOM 837 C CA . LEU A 1 108 ? 15.526 -4.646 -3.591 1.00 96.06 108 LEU A CA 1
ATOM 838 C C . LEU A 1 108 ? 16.058 -5.974 -3.030 1.00 96.06 108 LEU A C 1
ATOM 840 O O . LEU A 1 108 ? 15.633 -7.038 -3.483 1.00 96.06 108 LEU A O 1
ATOM 844 N N . LEU A 1 109 ? 16.980 -5.916 -2.066 1.00 94.38 109 LEU A N 1
ATOM 845 C CA . LEU A 1 109 ? 17.623 -7.080 -1.450 1.00 94.38 109 LEU A CA 1
ATOM 846 C C . LEU A 1 109 ? 16.829 -7.641 -0.266 1.00 94.38 109 LEU A C 1
ATOM 848 O O . LEU A 1 109 ? 17.085 -8.759 0.179 1.00 94.38 109 LEU A O 1
ATOM 852 N N . HIS A 1 110 ? 15.867 -6.874 0.241 1.00 90.75 110 HIS A N 1
ATOM 853 C CA . HIS A 1 110 ? 15.073 -7.231 1.409 1.00 90.75 110 HIS A CA 1
ATOM 854 C C . HIS A 1 110 ? 13.708 -7.785 0.996 1.00 90.75 110 HIS A C 1
ATOM 856 O O . HIS A 1 110 ? 13.162 -7.429 -0.045 1.00 90.75 110 HIS A O 1
ATOM 862 N N . HIS A 1 111 ? 13.134 -8.653 1.833 1.00 89.31 111 HIS A N 1
ATOM 863 C CA . HIS A 1 111 ? 11.739 -9.127 1.733 1.00 89.31 111 HIS A CA 1
ATOM 864 C C . HIS A 1 111 ? 11.331 -9.698 0.359 1.00 89.31 111 HIS A C 1
ATOM 866 O O . HIS A 1 111 ? 10.171 -9.572 -0.059 1.00 89.31 111 HIS A O 1
ATOM 872 N N . ASP A 1 112 ? 12.297 -10.293 -0.345 1.00 93.38 112 ASP A N 1
ATOM 873 C CA . ASP A 1 112 ? 12.149 -10.847 -1.693 1.00 93.38 112 ASP A CA 1
ATOM 874 C C . ASP A 1 112 ? 11.613 -9.830 -2.713 1.00 93.38 112 ASP A C 1
ATOM 876 O O . ASP A 1 112 ? 10.936 -10.201 -3.673 1.00 93.38 112 ASP A O 1
ATOM 880 N N . VAL A 1 113 ? 11.897 -8.537 -2.517 1.00 95.31 113 VAL A N 1
ATOM 881 C CA . VAL A 1 113 ? 11.372 -7.468 -3.375 1.00 95.31 113 VAL A CA 1
ATOM 882 C C . VAL A 1 113 ? 11.793 -7.676 -4.826 1.00 95.31 113 VAL A C 1
ATOM 884 O O . VAL A 1 113 ? 10.922 -7.710 -5.691 1.00 95.31 113 VAL A O 1
ATOM 887 N N . LEU A 1 114 ? 13.087 -7.856 -5.120 1.00 97.06 114 LEU A N 1
ATOM 888 C CA . LEU A 1 114 ? 13.531 -8.029 -6.506 1.00 97.06 114 LEU A CA 1
ATOM 889 C C . LEU A 1 114 ? 12.912 -9.264 -7.190 1.00 97.06 114 LEU A C 1
ATOM 891 O O . LEU A 1 114 ? 12.361 -9.087 -8.277 1.00 97.06 114 LEU A O 1
ATOM 895 N N . PRO A 1 115 ? 12.928 -10.476 -6.595 1.00 96.81 115 PRO A N 1
ATOM 896 C CA . PRO A 1 115 ? 12.196 -11.620 -7.139 1.00 96.81 115 PRO A CA 1
ATOM 897 C C . PRO A 1 115 ? 10.723 -11.316 -7.435 1.00 96.81 115 PRO A C 1
ATOM 899 O O . PRO A 1 115 ? 10.264 -11.547 -8.548 1.00 96.81 115 PRO A O 1
ATOM 902 N N . ARG A 1 116 ? 10.004 -10.690 -6.496 1.00 96.62 116 ARG A N 1
ATOM 903 C CA . ARG A 1 116 ? 8.583 -10.346 -6.670 1.00 96.62 116 ARG A CA 1
ATOM 904 C C . ARG A 1 116 ? 8.346 -9.312 -7.769 1.00 96.62 116 ARG A C 1
ATOM 906 O O . ARG A 1 116 ? 7.323 -9.363 -8.442 1.00 96.62 116 ARG A O 1
ATOM 913 N N . LEU A 1 117 ? 9.276 -8.377 -7.974 1.00 97.75 117 LEU A N 1
ATOM 914 C CA . LEU A 1 117 ? 9.229 -7.433 -9.094 1.00 97.75 117 LEU A CA 1
ATOM 915 C C . LEU A 1 117 ? 9.490 -8.125 -10.440 1.00 97.75 117 LEU A C 1
ATOM 917 O O . LEU A 1 117 ? 8.879 -7.753 -11.439 1.00 97.75 117 LEU A O 1
ATOM 921 N N . ILE A 1 118 ? 10.364 -9.135 -10.485 1.00 98.00 118 ILE A N 1
ATOM 922 C CA . ILE A 1 118 ? 10.564 -9.964 -11.684 1.00 98.00 118 ILE A CA 1
ATOM 923 C C . ILE A 1 118 ? 9.282 -10.743 -11.988 1.00 98.00 118 ILE A C 1
ATOM 925 O O . ILE A 1 118 ? 8.772 -10.646 -13.106 1.00 98.00 118 ILE A O 1
ATOM 929 N N . ASP A 1 119 ? 8.734 -11.448 -10.999 1.00 97.19 119 ASP A N 1
ATOM 930 C CA . ASP A 1 119 ? 7.506 -12.236 -11.144 1.00 97.19 119 ASP A CA 1
ATOM 931 C C . ASP A 1 119 ? 6.331 -11.358 -11.582 1.00 97.19 119 ASP A C 1
ATOM 933 O O . ASP A 1 119 ? 5.609 -11.706 -12.514 1.00 97.19 119 ASP A O 1
ATOM 937 N N . ALA A 1 120 ? 6.222 -10.149 -11.027 1.00 96.88 120 ALA A N 1
ATOM 938 C CA . ALA A 1 120 ? 5.232 -9.162 -11.439 1.00 96.88 120 ALA A CA 1
ATOM 939 C C . ALA A 1 120 ? 5.266 -8.866 -12.949 1.00 96.88 120 ALA A C 1
ATOM 941 O O . ALA A 1 120 ? 4.215 -8.756 -13.579 1.00 96.88 120 ALA A O 1
ATOM 942 N N . THR A 1 121 ? 6.447 -8.789 -13.573 1.00 97.38 121 THR A N 1
ATOM 943 C CA . THR A 1 121 ? 6.531 -8.563 -15.030 1.00 97.38 121 THR A CA 1
ATOM 944 C C . THR A 1 121 ? 6.030 -9.750 -15.857 1.00 97.38 121 THR A C 1
ATOM 946 O O . THR A 1 121 ? 5.593 -9.563 -16.993 1.00 97.38 121 THR A O 1
ATOM 949 N N . LEU A 1 122 ? 6.058 -10.964 -15.306 1.00 96.44 122 LEU A N 1
ATOM 950 C CA . LEU A 1 122 ? 5.606 -12.189 -15.973 1.00 96.44 122 LEU A CA 1
ATOM 951 C C . LEU A 1 122 ? 4.084 -12.383 -15.904 1.00 96.44 122 LEU A C 1
ATOM 953 O O . LEU A 1 122 ? 3.531 -13.207 -16.637 1.00 96.44 122 LEU A O 1
ATOM 957 N N . CYS A 1 123 ? 3.404 -11.633 -15.040 1.00 91.69 123 CYS A N 1
ATOM 958 C CA . CYS A 1 123 ? 1.986 -11.800 -14.757 1.00 91.69 123 CYS A CA 1
ATOM 959 C C . CYS A 1 123 ? 1.073 -11.140 -15.795 1.00 91.69 123 CYS A C 1
ATOM 961 O O . CYS A 1 123 ? 1.383 -10.098 -16.372 1.00 91.69 123 CYS A O 1
ATOM 963 N N . LYS A 1 124 ? -0.082 -11.766 -16.048 1.00 85.75 124 LYS A N 1
ATOM 964 C CA . LYS A 1 124 ? -1.013 -11.344 -17.111 1.00 85.75 124 LYS A CA 1
ATOM 965 C C . LYS A 1 124 ? -1.877 -10.161 -16.692 1.00 85.75 124 LYS A C 1
ATOM 967 O O . LYS A 1 124 ? -2.219 -9.333 -17.524 1.00 85.75 124 LYS A O 1
ATOM 972 N N . GLU A 1 125 ? -2.211 -10.102 -15.412 1.00 84.56 125 GLU A N 1
ATOM 973 C CA . GLU A 1 125 ? -2.990 -9.053 -14.757 1.00 84.56 125 GLU A CA 1
ATOM 974 C C . GLU A 1 125 ? -2.241 -7.718 -14.634 1.00 84.56 125 GLU A C 1
ATOM 976 O O . GLU A 1 125 ? -2.844 -6.711 -14.270 1.00 84.56 125 GLU A O 1
ATOM 981 N N . GLY A 1 126 ? -0.939 -7.711 -14.937 1.00 90.94 126 GLY A N 1
ATOM 982 C CA . GLY A 1 126 ? -0.083 -6.539 -14.841 1.00 90.94 126 GLY A CA 1
ATOM 983 C C . GLY A 1 126 ? 0.851 -6.554 -13.628 1.00 90.94 126 GLY A C 1
ATOM 984 O O . GLY A 1 126 ? 0.552 -7.190 -12.610 1.00 90.94 126 GLY A O 1
ATOM 985 N N . PRO A 1 127 ? 1.989 -5.839 -13.706 1.00 95.25 127 PRO A N 1
ATOM 986 C CA . PRO A 1 127 ? 2.997 -5.875 -12.655 1.00 95.25 127 PRO A CA 1
ATOM 987 C C . PRO A 1 127 ? 2.543 -5.245 -11.333 1.00 95.25 127 PRO A C 1
ATOM 989 O O . PRO A 1 127 ? 2.818 -5.805 -10.274 1.00 95.25 127 PRO A O 1
ATOM 992 N N . GLU A 1 128 ? 1.812 -4.128 -11.364 1.00 92.38 128 GLU A N 1
ATOM 993 C CA . GLU A 1 128 ? 1.320 -3.480 -10.137 1.00 92.38 128 GLU A CA 1
ATOM 994 C C . GLU A 1 128 ? 0.359 -4.403 -9.378 1.00 92.38 128 GLU A C 1
ATOM 996 O O . GLU A 1 128 ? 0.515 -4.628 -8.177 1.00 92.38 128 GLU 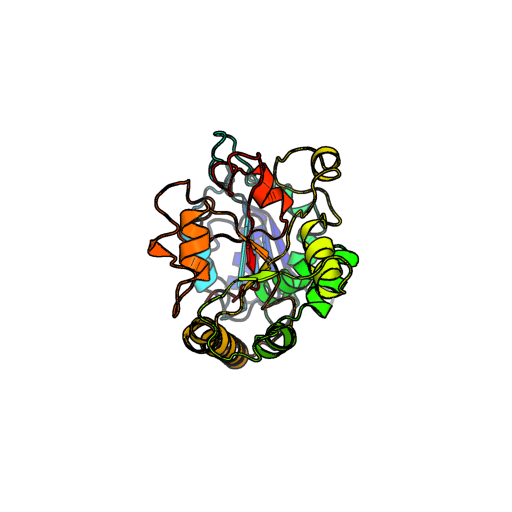A O 1
ATOM 1001 N N . MET A 1 129 ? -0.584 -5.011 -10.107 1.00 89.44 129 MET A N 1
ATOM 1002 C CA . MET A 1 129 ? -1.575 -5.923 -9.543 1.00 89.44 129 MET A CA 1
ATOM 1003 C C . MET A 1 129 ? -0.931 -7.114 -8.841 1.00 89.44 129 MET A C 1
ATOM 1005 O O . MET A 1 129 ? -1.262 -7.425 -7.693 1.00 89.44 129 MET A O 1
ATOM 1009 N N . HIS A 1 130 ? 0.007 -7.772 -9.522 1.00 92.88 130 HIS A N 1
ATOM 1010 C CA . HIS A 1 130 ? 0.710 -8.907 -8.949 1.00 92.88 130 HIS A CA 1
ATOM 1011 C C . HIS A 1 130 ? 1.526 -8.496 -7.720 1.00 92.88 130 HIS A C 1
ATOM 1013 O O . HIS A 1 130 ? 1.455 -9.142 -6.673 1.00 92.88 130 HIS A O 1
ATOM 1019 N N . PHE A 1 131 ? 2.263 -7.386 -7.807 1.00 94.31 131 PHE A N 1
ATOM 1020 C CA . PHE A 1 131 ? 3.082 -6.933 -6.691 1.00 94.31 131 PHE A CA 1
ATOM 1021 C C . PHE A 1 131 ? 2.231 -6.578 -5.462 1.00 94.31 131 PHE A C 1
ATOM 1023 O O . PHE A 1 131 ? 2.596 -6.956 -4.348 1.00 94.31 131 PHE A O 1
ATOM 1030 N N . HIS A 1 132 ? 1.068 -5.946 -5.638 1.00 89.75 132 HIS A N 1
ATOM 1031 C CA . HIS A 1 132 ? 0.124 -5.687 -4.545 1.00 89.75 132 HIS A CA 1
ATOM 1032 C C . HIS A 1 132 ? -0.412 -6.973 -3.901 1.00 89.75 132 HIS A C 1
ATOM 1034 O O . HIS A 1 132 ? -0.455 -7.057 -2.673 1.00 89.75 132 HIS A O 1
ATOM 1040 N N . ARG A 1 133 ? -0.750 -8.007 -4.684 1.00 90.81 133 ARG A N 1
ATOM 1041 C CA . ARG A 1 133 ? -1.206 -9.306 -4.147 1.00 90.81 133 ARG A CA 1
ATOM 1042 C C . ARG A 1 133 ? -0.205 -9.904 -3.160 1.00 90.81 133 ARG A C 1
ATOM 1044 O O . ARG A 1 133 ? -0.577 -10.356 -2.077 1.00 90.81 133 ARG A O 1
ATOM 1051 N N . THR A 1 134 ? 1.079 -9.845 -3.502 1.00 92.12 134 THR A N 1
ATOM 1052 C CA . THR A 1 134 ? 2.142 -10.420 -2.664 1.00 92.12 134 THR A CA 1
ATOM 1053 C C . THR A 1 134 ? 2.303 -9.713 -1.307 1.00 92.12 134 THR A C 1
ATOM 1055 O O . THR A 1 134 ? 3.006 -10.211 -0.434 1.00 92.12 134 THR A O 1
ATOM 1058 N N . TRP A 1 135 ? 1.652 -8.566 -1.058 1.00 89.12 135 TRP A N 1
ATOM 1059 C CA . TRP A 1 135 ? 1.702 -7.889 0.249 1.00 89.12 135 TRP A CA 1
ATOM 1060 C C . TRP A 1 135 ? 0.997 -8.681 1.349 1.00 89.12 135 TRP A C 1
ATOM 1062 O O . TRP A 1 135 ? 1.458 -8.690 2.491 1.00 89.12 135 TRP A O 1
ATOM 1072 N N . LYS A 1 136 ? -0.088 -9.382 1.006 1.00 89.00 136 LYS A N 1
ATOM 1073 C CA . LYS A 1 136 ? -0.842 -10.233 1.937 1.00 89.00 136 LYS A CA 1
ATOM 1074 C C . LYS A 1 136 ? -0.001 -11.397 2.467 1.00 89.00 136 LYS A C 1
ATOM 1076 O O . LYS A 1 136 ? -0.149 -11.808 3.617 1.00 89.00 136 LYS A O 1
ATOM 1081 N N . GLU A 1 137 ? 0.925 -11.888 1.649 1.00 89.44 137 GLU A N 1
ATOM 1082 C CA . GLU A 1 137 ? 1.868 -12.954 2.009 1.00 89.44 137 GLU A CA 1
ATOM 1083 C C . GLU A 1 137 ? 2.889 -12.500 3.057 1.00 89.44 137 GLU A C 1
ATOM 1085 O O . GLU A 1 137 ? 3.503 -13.330 3.719 1.00 89.44 137 GLU A O 1
ATOM 1090 N N . ARG A 1 138 ? 3.047 -11.183 3.240 1.00 90.25 138 ARG A N 1
ATOM 1091 C CA . ARG A 1 138 ? 3.945 -10.585 4.236 1.00 90.25 138 ARG A CA 1
ATOM 1092 C C . ARG A 1 138 ? 3.240 -10.288 5.571 1.00 90.25 138 ARG A C 1
ATOM 1094 O O . ARG A 1 138 ? 3.851 -9.792 6.518 1.00 90.25 138 ARG A O 1
ATOM 1101 N N . LEU A 1 139 ? 1.937 -10.568 5.670 1.00 92.38 139 LEU A N 1
ATOM 1102 C CA . LEU A 1 139 ? 1.188 -10.508 6.926 1.00 92.38 139 LEU A CA 1
ATOM 1103 C C . LEU A 1 139 ? 1.385 -11.799 7.725 1.00 92.38 139 LEU A C 1
ATOM 1105 O O . LEU A 1 139 ? 1.455 -12.890 7.158 1.00 92.38 139 LEU A O 1
ATOM 1109 N N . SER A 1 140 ? 1.404 -11.695 9.057 1.00 94.00 140 SER A N 1
ATOM 1110 C CA . SER A 1 140 ? 1.414 -12.890 9.904 1.00 94.00 140 SER A CA 1
ATOM 1111 C C . SER A 1 140 ? 0.164 -13.742 9.676 1.00 94.00 140 SER A C 1
ATOM 1113 O O . SER A 1 140 ? -0.894 -13.255 9.259 1.00 94.00 140 SER A O 1
ATOM 1115 N N . ARG A 1 141 ? 0.256 -15.039 9.982 1.00 94.56 141 ARG A N 1
ATOM 1116 C CA . ARG A 1 141 ? -0.884 -15.955 9.854 1.00 94.56 141 ARG A CA 1
ATOM 1117 C C . ARG A 1 141 ? -2.055 -15.509 10.730 1.00 94.56 141 ARG A C 1
ATOM 1119 O O . ARG A 1 141 ? -3.206 -15.575 10.306 1.00 94.56 141 ARG A O 1
ATOM 1126 N N . GLU A 1 142 ? -1.763 -15.027 11.933 1.00 95.44 142 GLU A N 1
ATOM 1127 C CA . GLU A 1 142 ? -2.748 -14.497 12.873 1.00 95.44 142 GLU A CA 1
ATOM 1128 C C . GLU A 1 142 ? -3.470 -13.290 12.277 1.00 95.44 142 GLU A C 1
ATOM 1130 O O . GLU A 1 142 ? -4.696 -13.209 12.362 1.00 95.44 142 GLU A O 1
ATOM 1135 N N . ARG A 1 143 ? -2.726 -12.387 11.625 1.00 96.12 143 ARG A N 1
ATOM 1136 C CA . ARG A 1 143 ? -3.295 -11.219 10.958 1.00 96.12 143 ARG A CA 1
ATOM 1137 C C . ARG A 1 143 ? -4.185 -11.617 9.789 1.00 96.12 143 ARG A C 1
ATOM 1139 O O . ARG A 1 143 ? -5.317 -11.153 9.714 1.00 96.12 143 ARG A O 1
ATOM 1146 N N . ASN A 1 144 ? -3.703 -12.505 8.925 1.00 95.62 144 ASN A N 1
ATOM 1147 C CA . ASN A 1 144 ? -4.463 -13.001 7.780 1.00 95.62 144 ASN A CA 1
ATOM 1148 C C . ASN A 1 144 ? -5.777 -13.674 8.207 1.00 95.62 144 ASN A C 1
ATOM 1150 O O . ASN A 1 144 ? -6.830 -13.393 7.638 1.00 95.62 144 ASN A O 1
ATOM 1154 N N . ASN A 1 145 ? -5.741 -14.510 9.248 1.00 96.38 145 ASN A N 1
ATOM 1155 C CA . ASN A 1 145 ? -6.942 -15.150 9.787 1.00 96.38 145 ASN A CA 1
ATOM 1156 C C . ASN A 1 145 ? -7.929 -14.128 10.367 1.00 96.38 145 ASN A C 1
ATOM 1158 O O . ASN A 1 145 ? -9.135 -14.254 10.156 1.00 96.38 145 ASN A O 1
ATOM 1162 N N . ALA A 1 146 ? -7.419 -13.121 11.081 1.00 97.69 146 ALA A N 1
ATOM 1163 C CA . ALA A 1 146 ? -8.242 -12.065 11.650 1.00 97.69 146 ALA A CA 1
ATOM 1164 C C . ALA A 1 146 ? -8.951 -11.247 10.569 1.00 97.69 146 ALA A C 1
ATOM 1166 O O . ALA A 1 146 ? -10.163 -11.070 10.640 1.00 97.69 146 ALA A O 1
ATOM 1167 N N . GLU A 1 147 ? -8.227 -10.791 9.546 1.00 96.62 147 GLU A N 1
ATOM 1168 C CA . GLU A 1 147 ? -8.828 -10.026 8.453 1.00 96.62 147 GLU A CA 1
ATOM 1169 C C . GLU A 1 147 ? -9.856 -10.842 7.662 1.00 96.62 147 GLU A C 1
ATOM 1171 O O . GLU A 1 147 ? -10.941 -10.341 7.369 1.00 96.62 147 GLU A O 1
ATOM 1176 N N . LEU A 1 148 ? -9.557 -12.114 7.378 1.00 96.25 148 LEU A N 1
ATOM 1177 C CA . LEU A 1 148 ? -10.489 -13.011 6.698 1.00 96.25 148 LEU A CA 1
ATOM 1178 C C . LEU A 1 148 ? -11.787 -13.194 7.495 1.00 96.25 148 LEU A C 1
ATOM 1180 O O . LEU A 1 148 ? -12.877 -13.189 6.917 1.00 96.25 148 LEU A O 1
ATOM 1184 N N . TRP A 1 149 ? -11.682 -13.337 8.819 1.00 97.81 149 TRP A N 1
ATOM 1185 C CA . TRP A 1 149 ? -12.850 -13.444 9.688 1.00 97.81 149 TRP A CA 1
ATOM 1186 C C . TRP A 1 149 ? -13.617 -12.125 9.796 1.00 97.81 149 TRP A C 1
ATOM 1188 O O . TRP A 1 149 ? -14.844 -12.135 9.800 1.00 97.81 149 TRP A O 1
ATOM 1198 N N . LEU A 1 150 ? -12.935 -10.981 9.860 1.00 97.00 150 LEU A N 1
ATOM 1199 C CA . LEU A 1 150 ? -13.594 -9.671 9.906 1.00 97.00 150 LEU A CA 1
ATOM 1200 C C . LEU A 1 150 ? -14.331 -9.361 8.596 1.00 97.00 150 LEU A C 1
ATOM 1202 O O . LEU A 1 150 ? -15.396 -8.749 8.617 1.00 97.00 150 LEU A O 1
ATOM 1206 N N . GLY A 1 151 ? -13.804 -9.849 7.472 1.00 95.81 151 GLY A N 1
ATOM 1207 C CA . GLY A 1 151 ? -14.372 -9.665 6.145 1.00 95.81 151 GLY A CA 1
ATOM 1208 C C . GLY A 1 151 ? -13.771 -8.477 5.398 1.00 95.81 151 GLY A C 1
ATOM 1209 O O . GLY A 1 151 ? -13.141 -7.596 5.979 1.00 95.81 151 GLY A O 1
ATOM 1210 N N . TYR A 1 152 ? -13.985 -8.470 4.084 1.00 94.25 152 TYR A N 1
ATOM 1211 C CA . TYR A 1 152 ? -13.367 -7.537 3.134 1.00 94.25 152 TYR A CA 1
ATOM 1212 C C . TYR A 1 152 ? -14.390 -6.756 2.297 1.00 94.25 152 TYR A C 1
ATOM 1214 O O . TYR A 1 152 ? -14.015 -5.916 1.478 1.00 94.25 152 TYR A O 1
ATOM 1222 N N . SER A 1 153 ? -15.678 -7.043 2.482 1.00 93.19 153 SER A N 1
ATOM 1223 C CA . SER A 1 153 ? -16.799 -6.399 1.794 1.00 93.19 153 SER A CA 1
ATOM 1224 C C . SER A 1 153 ? -17.747 -5.740 2.799 1.00 93.19 153 SER A C 1
ATOM 1226 O O . SER A 1 153 ? -17.791 -6.162 3.964 1.00 93.19 153 SER A O 1
ATOM 1228 N N . PRO A 1 154 ? -18.532 -4.738 2.364 1.00 91.44 154 PRO A N 1
ATOM 1229 C CA . PRO A 1 154 ? -19.572 -4.140 3.191 1.00 91.44 154 PRO A CA 1
ATOM 1230 C C . PRO A 1 154 ? -20.499 -5.175 3.822 1.00 91.44 154 PRO A C 1
ATOM 1232 O O . PRO A 1 154 ? -20.725 -5.145 5.025 1.00 91.44 154 PRO A O 1
ATOM 1235 N N . GLU A 1 155 ? -20.973 -6.143 3.044 1.00 91.19 155 GLU A N 1
ATOM 1236 C CA . GLU A 1 155 ? -21.917 -7.164 3.492 1.00 91.19 155 GLU A CA 1
ATOM 1237 C C . GLU A 1 155 ? -21.306 -8.062 4.577 1.00 91.19 155 GLU A C 1
ATOM 1239 O O . GLU A 1 155 ? -21.939 -8.334 5.600 1.00 91.19 155 GLU A O 1
ATOM 1244 N N . GLN A 1 156 ? -20.050 -8.484 4.395 1.00 93.62 156 GLN A N 1
ATOM 1245 C CA . GLN A 1 156 ? -19.350 -9.310 5.380 1.00 93.62 156 GLN A CA 1
ATOM 1246 C C . GLN A 1 156 ? -19.084 -8.569 6.687 1.00 93.62 156 GLN A C 1
ATOM 1248 O O . GLN A 1 156 ? -19.117 -9.194 7.737 1.00 93.62 156 GLN A O 1
ATOM 1253 N N . ILE A 1 157 ? -18.814 -7.269 6.647 1.00 91.88 157 ILE A N 1
ATOM 1254 C CA . ILE A 1 157 ? -18.532 -6.501 7.863 1.00 91.88 157 ILE A CA 1
ATOM 1255 C C . ILE A 1 157 ? -19.843 -6.085 8.549 1.00 91.88 157 ILE A C 1
ATOM 1257 O O . ILE A 1 157 ? -19.947 -6.142 9.774 1.00 91.88 157 ILE A O 1
ATOM 1261 N N . MET A 1 158 ? -20.882 -5.740 7.782 1.00 91.38 158 MET A N 1
ATOM 1262 C CA . MET A 1 158 ? -22.205 -5.401 8.318 1.00 91.38 158 MET A CA 1
ATOM 1263 C C . MET A 1 158 ? -22.890 -6.581 9.014 1.00 91.38 158 MET A C 1
ATOM 1265 O O . MET A 1 158 ? -23.730 -6.353 9.877 1.00 91.38 158 MET A O 1
ATOM 1269 N N . ARG A 1 159 ? -22.497 -7.833 8.737 1.00 93.38 159 ARG A N 1
ATOM 1270 C CA . ARG A 1 159 ? -22.983 -9.004 9.497 1.00 93.38 159 ARG A CA 1
ATOM 1271 C C . ARG A 1 159 ? -22.664 -8.936 10.995 1.00 93.38 159 ARG A C 1
ATOM 1273 O O . ARG A 1 159 ? -23.283 -9.647 11.776 1.00 93.38 159 ARG A O 1
ATOM 1280 N N . LEU A 1 160 ? -21.666 -8.135 11.378 1.00 93.06 160 LEU A N 1
ATOM 1281 C CA . LEU A 1 160 ? -21.261 -7.938 12.770 1.00 93.06 160 LEU A CA 1
ATOM 1282 C C . LEU A 1 160 ? -22.131 -6.893 13.480 1.00 93.06 160 LEU A C 1
ATOM 1284 O O . LEU A 1 160 ? -22.032 -6.745 14.694 1.00 93.06 160 LEU A O 1
ATOM 1288 N N . TRP A 1 161 ? -22.954 -6.138 12.746 1.00 92.25 161 TRP A N 1
ATOM 1289 C CA . TRP A 1 161 ? -23.723 -5.035 13.307 1.00 92.25 161 TRP A CA 1
ATOM 1290 C C . TRP A 1 161 ? -24.865 -5.544 14.180 1.00 92.25 161 TRP A C 1
ATOM 1292 O O . TRP A 1 161 ? -25.655 -6.395 13.787 1.00 92.25 161 TRP A O 1
ATOM 1302 N N . SER A 1 162 ? -24.980 -4.954 15.364 1.00 86.38 162 SER A N 1
ATOM 1303 C CA . SER A 1 162 ? -26.043 -5.247 16.328 1.00 86.38 162 SER A CA 1
ATOM 1304 C C . SER A 1 162 ? -27.367 -4.572 15.967 1.00 86.38 162 SER A C 1
ATOM 1306 O O . SER A 1 162 ? -28.432 -5.059 16.333 1.00 86.38 162 SER A O 1
ATOM 1308 N N . THR A 1 163 ? -27.309 -3.459 15.233 1.00 80.81 163 THR A N 1
ATOM 1309 C CA . THR A 1 163 ? -28.478 -2.671 14.815 1.00 80.81 163 THR A CA 1
ATOM 1310 C C . THR A 1 163 ? -29.119 -3.166 13.522 1.00 80.81 163 THR A C 1
ATOM 1312 O O . THR A 1 163 ? -30.147 -2.628 13.114 1.00 80.81 163 THR A O 1
ATOM 1315 N N . ASN A 1 164 ? -28.511 -4.142 12.835 1.00 69.25 164 ASN A N 1
ATOM 1316 C CA . ASN A 1 164 ? -28.875 -4.546 11.470 1.00 69.25 164 ASN A CA 1
ATOM 1317 C C . ASN A 1 164 ? -28.955 -3.365 10.474 1.00 69.25 164 ASN A C 1
ATOM 1319 O O . ASN A 1 164 ? -29.679 -3.430 9.484 1.00 69.25 164 ASN A O 1
ATOM 1323 N N . GLY A 1 165 ? -28.228 -2.270 10.728 1.00 60.97 165 GLY A N 1
ATOM 1324 C CA . GLY A 1 165 ? -28.235 -1.080 9.871 1.00 60.97 165 GLY A CA 1
ATOM 1325 C C . GLY A 1 165 ? -29.379 -0.099 10.135 1.00 60.97 165 GLY A C 1
ATOM 1326 O O . GLY A 1 165 ? -29.477 0.907 9.432 1.00 60.97 165 GLY A O 1
ATOM 1327 N N . HIS A 1 166 ? -30.222 -0.337 11.144 1.00 62.56 166 HIS A N 1
ATOM 1328 C CA . HIS A 1 166 ? -31.205 0.653 11.574 1.00 62.56 166 HIS A CA 1
ATOM 1329 C C . HIS A 1 166 ? -30.526 1.856 12.236 1.00 62.56 166 HIS A C 1
ATOM 1331 O O . HIS A 1 166 ? -29.533 1.719 12.947 1.00 62.56 166 HIS A O 1
ATOM 1337 N N . GLN A 1 167 ? -31.082 3.050 12.014 1.00 60.44 167 GLN A N 1
ATOM 1338 C CA . GLN A 1 167 ? -30.575 4.281 12.612 1.00 60.44 167 GLN A CA 1
ATOM 1339 C C . GLN A 1 167 ? -30.769 4.256 14.132 1.00 60.44 167 GLN A C 1
ATOM 1341 O O . GLN A 1 167 ? -31.838 4.580 14.644 1.00 60.44 167 GLN A O 1
ATOM 1346 N N . SER A 1 168 ? -29.715 3.916 14.868 1.00 60.78 168 SER A N 1
ATOM 1347 C CA . SER A 1 168 ? -29.542 4.389 16.235 1.00 60.78 168 SER A CA 1
ATOM 1348 C C . SER A 1 168 ? -28.853 5.752 16.197 1.00 60.78 168 SER A C 1
ATOM 1350 O O . SER A 1 168 ? -27.891 5.948 15.461 1.00 60.78 168 SER A O 1
ATOM 1352 N N . GLY A 1 169 ? -29.283 6.694 17.043 1.00 70.44 169 GLY A N 1
ATOM 1353 C CA . GLY A 1 169 ? -28.549 7.955 17.263 1.00 70.44 169 GLY A CA 1
ATOM 1354 C C . GLY A 1 169 ? -27.162 7.761 17.901 1.00 70.44 169 GLY A C 1
ATOM 1355 O O . GLY A 1 169 ? -26.439 8.724 18.124 1.00 70.44 169 GLY A O 1
ATOM 1356 N N . LYS A 1 170 ? -26.794 6.513 18.215 1.00 85.88 170 LYS A N 1
ATOM 1357 C CA . LYS A 1 170 ? -25.485 6.089 18.708 1.00 85.88 170 LYS A CA 1
ATOM 1358 C C . LYS A 1 170 ? -24.795 5.288 17.605 1.00 85.88 170 LYS A C 1
ATOM 1360 O O . LYS A 1 170 ? -25.360 4.291 17.172 1.00 85.88 170 LYS A O 1
ATOM 1365 N N . HIS A 1 171 ? -23.592 5.700 17.203 1.00 91.88 171 HIS A N 1
ATOM 1366 C CA . HIS A 1 171 ? -22.794 5.009 16.177 1.00 91.88 171 HIS A CA 1
ATOM 1367 C C . HIS A 1 171 ? -21.691 4.109 16.743 1.00 91.88 171 HIS A C 1
ATOM 1369 O O . HIS A 1 171 ? -21.174 3.260 16.028 1.00 91.88 171 HIS A O 1
ATOM 1375 N N . LEU A 1 172 ? -21.310 4.271 18.014 1.00 94.19 172 LEU A N 1
ATOM 1376 C CA . LEU A 1 172 ? -20.269 3.462 18.657 1.00 94.19 172 LEU A CA 1
ATOM 1377 C C . LEU A 1 172 ? -20.887 2.382 19.545 1.00 94.19 172 LEU A C 1
ATOM 1379 O O . LEU A 1 172 ? -21.546 2.681 20.544 1.00 94.19 172 LEU A O 1
ATOM 1383 N N . HIS A 1 173 ? -20.637 1.122 19.205 1.00 94.94 173 HIS A N 1
ATOM 1384 C CA . HIS A 1 173 ? -21.152 -0.046 19.915 1.00 94.94 173 HIS A CA 1
ATOM 1385 C C . HIS A 1 173 ? -19.991 -0.806 20.547 1.00 94.94 173 HIS A C 1
ATOM 1387 O O . HIS A 1 173 ? -19.031 -1.147 19.864 1.00 94.94 173 HIS A O 1
ATOM 1393 N N . ASP A 1 174 ? -20.055 -1.057 21.854 1.00 96.62 174 ASP A N 1
ATOM 1394 C CA . ASP A 1 174 ? -18.999 -1.801 22.540 1.00 96.62 174 ASP A CA 1
ATOM 1395 C C . ASP A 1 174 ? -18.968 -3.248 22.057 1.00 96.62 174 ASP A C 1
ATOM 1397 O O . ASP A 1 174 ? -20.001 -3.915 22.015 1.00 96.62 174 ASP A O 1
ATOM 1401 N N . VAL A 1 175 ? -17.773 -3.729 21.724 1.00 97.06 175 VAL A N 1
ATOM 1402 C CA . VAL A 1 175 ? -17.530 -5.133 21.400 1.00 97.06 175 VAL A CA 1
ATOM 1403 C C . VAL A 1 175 ? -17.128 -5.835 22.701 1.00 97.06 175 VAL A C 1
ATOM 1405 O O . VAL A 1 175 ? -16.056 -5.528 23.238 1.00 97.06 175 VAL A O 1
ATOM 1408 N N . PRO A 1 176 ? -17.957 -6.743 23.256 1.00 96.31 176 PRO A N 1
ATOM 1409 C CA . PRO A 1 176 ? -17.677 -7.334 24.558 1.00 96.31 176 PRO A CA 1
ATOM 1410 C C . PRO A 1 176 ? -16.385 -8.151 24.554 1.00 96.31 176 PRO A C 1
ATOM 1412 O O . PRO A 1 176 ? -16.117 -8.931 23.632 1.00 96.31 176 PRO A O 1
ATOM 1415 N N . MET A 1 177 ? -15.597 -7.997 25.619 1.00 94.75 177 MET A N 1
ATOM 1416 C CA . MET A 1 177 ? -14.398 -8.801 25.838 1.00 94.75 177 MET A CA 1
ATOM 1417 C C . MET A 1 177 ? -14.782 -10.286 25.926 1.00 94.75 177 MET A C 1
ATOM 1419 O O . MET A 1 177 ? -15.750 -10.643 26.593 1.00 94.75 177 MET A O 1
ATOM 1423 N N . GLY A 1 178 ? -14.035 -11.145 25.231 1.00 94.44 178 GLY A N 1
ATOM 1424 C CA . GLY A 1 178 ? -14.311 -12.586 25.147 1.00 94.44 178 GLY A CA 1
ATOM 1425 C C . GLY A 1 178 ? -15.147 -13.010 23.936 1.00 94.44 178 GLY A C 1
ATOM 1426 O O . GLY A 1 178 ? -15.249 -14.203 23.667 1.00 94.44 178 GLY A O 1
ATOM 1427 N N . THR A 1 179 ? -15.697 -12.065 23.167 1.00 97.31 179 THR A N 1
ATOM 1428 C CA . THR A 1 179 ? -16.312 -12.380 21.869 1.00 97.31 179 THR A CA 1
ATOM 1429 C C . THR A 1 179 ? -15.258 -12.660 20.801 1.00 97.31 179 THR A C 1
ATOM 1431 O O . THR A 1 179 ? -14.118 -12.192 20.875 1.00 97.31 179 THR A O 1
ATOM 1434 N N . GLU A 1 180 ? -15.659 -13.399 19.767 1.00 97.88 180 GLU A N 1
ATOM 1435 C CA . GLU A 1 180 ? -14.786 -13.697 18.633 1.00 97.88 180 GLU A CA 1
ATOM 1436 C C . GLU A 1 180 ? -14.374 -12.428 17.873 1.00 97.88 180 GLU A C 1
ATOM 1438 O O . GLU A 1 180 ? -13.210 -12.275 17.515 1.00 97.88 180 GLU A O 1
ATOM 1443 N N . GLU A 1 181 ? -15.286 -11.466 17.717 1.00 97.69 181 GLU A N 1
ATOM 1444 C CA . GLU A 1 181 ? -14.974 -10.171 17.107 1.00 97.69 181 GLU A CA 1
ATOM 1445 C C . GLU A 1 181 ? -13.886 -9.428 17.884 1.00 97.69 181 GLU A C 1
ATOM 1447 O O . GLU A 1 181 ? -12.909 -8.974 17.288 1.00 97.69 181 GLU A O 1
ATOM 1452 N N . TYR A 1 182 ? -13.995 -9.370 19.219 1.00 97.88 182 TYR A N 1
ATOM 1453 C CA . TYR A 1 182 ? -12.954 -8.779 20.060 1.00 97.88 182 TYR A CA 1
ATOM 1454 C C . TYR A 1 182 ? -11.609 -9.480 19.831 1.00 97.88 182 TYR A C 1
ATOM 1456 O O . TYR A 1 182 ? -10.580 -8.820 19.669 1.00 97.88 182 TYR A O 1
ATOM 1464 N N . ARG A 1 183 ? -11.612 -10.820 19.779 1.00 98.00 183 ARG A N 1
ATOM 1465 C CA . ARG A 1 183 ? -10.407 -11.625 19.539 1.00 98.00 183 ARG A CA 1
ATOM 1466 C C . ARG A 1 183 ? -9.776 -11.309 18.183 1.00 98.00 183 ARG A C 1
ATOM 1468 O O . ARG A 1 183 ? -8.560 -11.136 18.130 1.00 98.00 183 ARG A O 1
ATOM 1475 N N . MET A 1 184 ? -10.570 -11.205 17.117 1.00 98.25 184 MET A N 1
ATOM 1476 C CA . MET A 1 184 ? -10.083 -10.920 15.762 1.00 98.25 184 MET A CA 1
ATOM 1477 C C . MET A 1 184 ? -9.565 -9.492 15.618 1.00 98.25 184 MET A C 1
ATOM 1479 O O . MET A 1 184 ? -8.448 -9.302 15.139 1.00 98.25 184 MET A O 1
ATOM 1483 N N . VAL A 1 185 ? -10.302 -8.487 16.101 1.00 97.88 185 VAL A N 1
ATOM 1484 C CA . VAL A 1 185 ? -9.834 -7.092 16.063 1.00 97.88 185 VAL A CA 1
ATOM 1485 C C . VAL A 1 185 ? -8.552 -6.934 16.883 1.00 97.88 185 VAL A C 1
ATOM 1487 O O . VAL A 1 185 ? -7.599 -6.307 16.421 1.00 97.88 185 VAL A O 1
ATOM 1490 N N . ASN A 1 186 ? -8.478 -7.544 18.069 1.00 97.31 186 ASN A N 1
ATOM 1491 C CA . ASN A 1 186 ? -7.273 -7.487 18.894 1.00 97.31 186 ASN A CA 1
ATOM 1492 C C . ASN A 1 186 ? -6.090 -8.239 18.258 1.00 97.31 186 ASN A C 1
ATOM 1494 O O . ASN A 1 186 ? -4.964 -7.748 18.315 1.00 97.31 186 ASN A O 1
ATOM 1498 N N . ALA A 1 187 ? -6.324 -9.391 17.620 1.00 97.19 187 ALA A N 1
ATOM 1499 C CA . ALA A 1 187 ? -5.290 -10.113 16.877 1.00 97.19 187 ALA A CA 1
ATOM 1500 C C . ALA A 1 187 ? -4.739 -9.265 15.724 1.00 97.19 187 ALA A C 1
ATOM 1502 O O . ALA A 1 187 ? -3.525 -9.132 15.586 1.00 97.19 187 ALA A O 1
ATOM 1503 N N . ALA A 1 188 ? -5.618 -8.614 14.956 1.00 97.19 188 ALA A N 1
ATOM 1504 C CA . ALA A 1 188 ? -5.218 -7.691 13.905 1.00 97.19 188 ALA A CA 1
ATOM 1505 C C . ALA A 1 188 ? -4.422 -6.499 14.468 1.00 97.19 188 ALA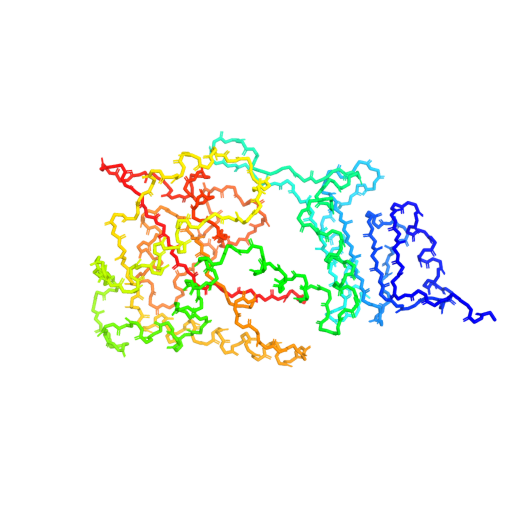 A C 1
ATOM 1507 O O . ALA A 1 188 ? -3.370 -6.162 13.929 1.00 97.19 188 ALA A O 1
ATOM 1508 N N . PHE A 1 189 ? -4.891 -5.881 15.557 1.00 97.38 189 PHE A N 1
ATOM 1509 C CA . PHE A 1 189 ? -4.237 -4.747 16.223 1.00 97.38 189 PHE A CA 1
ATOM 1510 C C . PHE A 1 189 ? -2.839 -5.087 16.755 1.00 97.38 189 PHE A C 1
ATOM 1512 O O . PHE A 1 189 ? -1.915 -4.284 16.634 1.00 97.38 189 PHE A O 1
ATOM 1519 N N . LYS A 1 190 ? -2.670 -6.274 17.342 1.00 96.19 190 LYS A N 1
ATOM 1520 C CA . LYS A 1 190 ? -1.403 -6.702 17.948 1.00 96.19 190 LYS A CA 1
ATOM 1521 C C . LYS A 1 190 ? -0.404 -7.282 16.957 1.00 96.19 190 LYS A C 1
ATOM 1523 O O . LYS A 1 190 ? 0.770 -7.362 17.317 1.00 96.19 190 LYS A O 1
ATOM 1528 N N . ALA A 1 191 ? -0.847 -7.689 15.770 1.00 94.94 191 ALA A N 1
ATOM 1529 C CA . ALA A 1 191 ? 0.011 -8.328 14.788 1.00 94.94 191 ALA A CA 1
ATOM 1530 C C . ALA A 1 191 ? 1.216 -7.454 14.413 1.00 94.94 191 ALA A C 1
ATOM 1532 O O . ALA A 1 191 ? 1.101 -6.243 14.215 1.00 94.94 191 ALA A O 1
ATOM 1533 N N . LEU A 1 192 ? 2.366 -8.112 14.303 1.00 91.75 192 LEU A N 1
ATOM 1534 C CA . LEU A 1 192 ? 3.578 -7.571 13.707 1.00 91.75 192 LEU A CA 1
ATOM 1535 C C . LEU A 1 192 ? 3.790 -8.250 12.345 1.00 91.75 192 LEU A C 1
ATOM 1537 O O . LEU A 1 192 ? 3.323 -9.379 12.156 1.00 91.75 192 LEU A O 1
ATOM 1541 N N . PRO A 1 193 ? 4.462 -7.583 11.394 1.00 88.00 193 PRO A N 1
ATOM 1542 C CA . PRO A 1 193 ? 4.865 -8.221 10.146 1.00 88.00 193 PRO A CA 1
ATOM 1543 C C . PRO A 1 193 ? 5.777 -9.420 10.394 1.00 88.00 193 PRO A C 1
ATOM 1545 O O . PRO A 1 193 ? 6.427 -9.513 11.437 1.00 88.00 193 PRO A O 1
ATOM 1548 N N . ILE A 1 194 ? 5.827 -10.330 9.419 1.00 90.94 194 ILE A N 1
ATOM 1549 C CA . ILE A 1 194 ? 6.712 -11.500 9.506 1.00 90.94 194 ILE A CA 1
ATOM 1550 C C . ILE A 1 194 ? 8.187 -11.107 9.335 1.00 90.94 194 ILE A C 1
ATOM 1552 O O . ILE A 1 194 ? 9.065 -11.841 9.776 1.00 90.94 194 ILE A O 1
ATOM 1556 N N . GLU A 1 195 ? 8.467 -9.948 8.733 1.00 86.94 195 GLU A N 1
ATOM 1557 C CA . GLU A 1 195 ? 9.813 -9.391 8.617 1.00 86.94 195 GLU A CA 1
ATOM 1558 C C . GLU A 1 195 ? 10.019 -8.171 9.503 1.00 86.94 195 GLU A C 1
ATOM 1560 O O . GLU A 1 195 ? 9.086 -7.523 9.980 1.00 86.94 195 GLU A O 1
ATOM 1565 N N . GLN A 1 196 ? 11.288 -7.802 9.647 1.00 84.62 196 GLN A N 1
ATOM 1566 C CA . GLN A 1 196 ? 11.666 -6.526 10.224 1.00 84.62 196 GLN A CA 1
ATOM 1567 C C . GLN A 1 196 ? 11.081 -5.359 9.414 1.00 84.62 196 GLN A C 1
ATOM 1569 O O . GLN A 1 196 ? 11.116 -5.343 8.186 1.00 84.62 196 GLN A O 1
ATOM 1574 N N . GLN A 1 197 ? 10.541 -4.366 10.117 1.00 83.38 197 GLN A N 1
ATOM 1575 C CA . GLN A 1 197 ? 9.966 -3.171 9.507 1.00 83.38 197 GLN A CA 1
ATOM 1576 C C . GLN A 1 197 ? 11.064 -2.275 8.920 1.00 83.38 197 GLN A C 1
ATOM 1578 O O . GLN A 1 197 ? 12.052 -1.988 9.590 1.00 83.38 197 GLN A O 1
ATOM 1583 N N . ALA A 1 198 ? 10.838 -1.754 7.711 1.00 82.38 198 ALA A N 1
ATOM 1584 C CA . ALA A 1 198 ? 11.711 -0.752 7.087 1.00 82.38 198 ALA A CA 1
ATOM 1585 C C . ALA A 1 198 ? 11.636 0.632 7.765 1.00 82.38 198 ALA A C 1
ATOM 1587 O O . ALA A 1 198 ? 12.463 1.504 7.507 1.00 82.38 198 ALA A O 1
ATOM 1588 N N . TYR A 1 199 ? 10.620 0.856 8.602 1.00 84.75 199 TYR A N 1
ATOM 1589 C CA . TYR A 1 199 ? 10.456 2.098 9.343 1.00 84.75 199 TYR A CA 1
ATOM 1590 C C . TYR A 1 199 ? 11.248 2.065 10.649 1.00 84.75 199 TYR A C 1
ATOM 1592 O O . TYR A 1 199 ? 11.157 1.104 11.414 1.00 84.75 199 TYR A O 1
ATOM 1600 N N . ILE A 1 200 ? 11.961 3.152 10.936 1.00 84.19 200 ILE A N 1
ATOM 1601 C CA . ILE A 1 200 ? 12.711 3.337 12.178 1.00 84.19 200 ILE A CA 1
ATOM 1602 C C . ILE A 1 200 ? 11.718 3.657 13.300 1.00 84.19 200 ILE A C 1
ATOM 1604 O O . ILE A 1 200 ? 11.383 4.815 13.552 1.00 84.19 200 ILE A O 1
ATOM 1608 N N . LEU A 1 201 ? 11.215 2.607 13.944 1.00 84.38 201 LEU A N 1
ATOM 1609 C CA . LEU A 1 201 ? 10.292 2.678 15.074 1.00 84.38 201 LEU A CA 1
ATOM 1610 C C . LEU A 1 201 ? 10.950 2.162 16.359 1.00 84.38 201 LEU A C 1
ATOM 1612 O O . LEU A 1 201 ? 12.081 1.679 16.361 1.00 84.38 201 LEU A O 1
ATOM 1616 N N . SER A 1 202 ? 10.202 2.225 17.460 1.00 87.19 202 SER A N 1
ATOM 1617 C CA . SER A 1 202 ? 10.578 1.574 18.714 1.00 87.19 202 SER A CA 1
ATOM 1618 C C . SER A 1 202 ? 10.774 0.051 18.530 1.00 87.19 202 SER A C 1
ATOM 1620 O O . SER A 1 202 ? 10.150 -0.548 17.646 1.00 87.19 202 SER A O 1
ATOM 1622 N N . PRO A 1 203 ? 11.600 -0.618 19.353 1.00 88.19 203 PRO A N 1
ATOM 1623 C CA . PRO A 1 203 ? 11.767 -2.071 19.284 1.00 88.19 203 PRO A CA 1
ATOM 1624 C C . PRO A 1 203 ? 10.450 -2.842 19.530 1.00 88.19 203 PRO A C 1
ATOM 1626 O O . PRO A 1 203 ? 9.602 -2.357 20.291 1.00 88.19 203 PRO A O 1
ATOM 1629 N N . PRO A 1 204 ? 10.240 -4.034 18.932 1.00 86.69 204 PRO A N 1
ATOM 1630 C CA . PRO A 1 204 ? 9.018 -4.837 19.101 1.00 86.69 204 PRO A CA 1
ATOM 1631 C C . PRO A 1 204 ? 8.618 -5.111 20.559 1.00 86.69 204 PRO A C 1
ATOM 1633 O O . PRO A 1 204 ? 7.430 -5.173 20.884 1.00 86.69 204 PRO A O 1
ATOM 1636 N N . GLU A 1 205 ? 9.593 -5.217 21.456 1.00 90.31 205 GLU A N 1
ATOM 1637 C CA . GLU A 1 205 ? 9.415 -5.475 22.886 1.00 90.31 205 GLU A CA 1
ATOM 1638 C C . GLU A 1 205 ? 8.619 -4.357 23.569 1.00 90.31 205 GLU A C 1
ATOM 1640 O O . GLU A 1 205 ? 7.868 -4.608 24.510 1.00 90.31 205 GLU A O 1
ATOM 1645 N N . THR A 1 206 ? 8.719 -3.126 23.058 1.00 90.75 206 THR A N 1
ATOM 1646 C CA . THR A 1 206 ? 7.948 -1.979 23.561 1.00 90.75 206 THR A CA 1
ATOM 1647 C C . THR A 1 206 ? 6.473 -2.042 23.158 1.00 90.75 206 THR A C 1
ATOM 1649 O O . THR A 1 206 ? 5.611 -1.511 23.858 1.00 90.75 206 THR A O 1
ATOM 1652 N N . TRP A 1 207 ? 6.154 -2.751 22.068 1.00 93.75 207 TRP A N 1
ATOM 1653 C CA . TRP A 1 207 ? 4.782 -2.967 21.609 1.00 93.75 207 TRP A CA 1
ATOM 1654 C C . TRP A 1 207 ? 4.101 -4.133 22.323 1.00 93.75 207 TRP A C 1
ATOM 1656 O O . TRP A 1 207 ? 2.878 -4.130 22.491 1.00 93.75 207 TRP A O 1
ATOM 1666 N N . ALA A 1 208 ? 4.868 -5.127 22.777 1.00 92.19 208 ALA A N 1
ATOM 1667 C CA . ALA A 1 208 ? 4.360 -6.295 23.492 1.00 92.19 208 ALA A CA 1
ATOM 1668 C C . ALA A 1 208 ? 3.396 -5.952 24.655 1.00 92.19 208 ALA A C 1
ATOM 1670 O O . ALA A 1 208 ? 2.293 -6.513 24.657 1.00 92.19 208 ALA A O 1
ATOM 1671 N N . PRO A 1 209 ? 3.697 -5.006 25.573 1.00 93.62 209 PRO A N 1
ATOM 1672 C CA . PRO A 1 209 ? 2.810 -4.675 26.690 1.00 93.62 209 PRO A CA 1
ATOM 1673 C C . PRO A 1 209 ? 1.577 -3.842 26.309 1.00 93.62 209 PRO A C 1
ATOM 1675 O O . PRO A 1 209 ? 0.673 -3.729 27.135 1.00 93.62 209 PRO A O 1
ATOM 1678 N N . VAL A 1 210 ? 1.500 -3.271 25.099 1.00 94.06 210 VAL A N 1
ATOM 1679 C CA . VAL A 1 210 ? 0.356 -2.448 24.659 1.00 94.06 210 VAL A CA 1
ATOM 1680 C C . VAL A 1 210 ? -0.912 -3.300 24.560 1.00 94.06 210 VAL A C 1
ATOM 1682 O O . VAL A 1 210 ? -0.876 -4.410 24.025 1.00 94.06 210 VAL A O 1
ATOM 1685 N N . ARG A 1 211 ? -2.049 -2.795 25.053 1.00 93.31 211 ARG A N 1
ATOM 1686 C CA . ARG A 1 211 ? -3.328 -3.528 25.086 1.00 93.31 211 ARG A CA 1
ATOM 1687 C C . ARG A 1 211 ? -4.462 -2.688 24.513 1.00 93.31 211 ARG A C 1
ATOM 1689 O O . ARG A 1 211 ? -4.531 -1.488 24.770 1.00 93.31 211 ARG A O 1
ATOM 1696 N N . ALA A 1 212 ? -5.386 -3.335 23.807 1.00 94.69 212 ALA A N 1
ATOM 1697 C CA . ALA A 1 212 ? -6.674 -2.737 23.481 1.00 94.69 212 ALA A CA 1
ATOM 1698 C C . ALA A 1 212 ? -7.561 -2.741 24.738 1.00 94.69 212 ALA A C 1
ATOM 1700 O O . ALA A 1 212 ? -8.087 -3.777 25.134 1.00 94.69 212 ALA A O 1
ATOM 1701 N N . LEU A 1 213 ? -7.711 -1.587 25.392 1.00 95.12 213 LEU A N 1
ATOM 1702 C CA . LEU A 1 213 ? -8.524 -1.479 26.613 1.00 95.12 213 LEU A CA 1
ATOM 1703 C C . LEU A 1 213 ? -10.025 -1.579 26.322 1.00 95.12 213 LEU A C 1
ATOM 1705 O O . LEU A 1 213 ? -10.779 -2.151 27.103 1.00 95.12 213 LEU A O 1
ATOM 1709 N N . ARG A 1 214 ? -10.451 -1.035 25.180 1.00 96.19 214 ARG A N 1
ATOM 1710 C CA . ARG A 1 214 ? -11.838 -1.028 24.720 1.00 96.19 214 ARG A CA 1
ATOM 1711 C C . ARG A 1 214 ? -11.858 -1.108 23.201 1.00 96.19 214 ARG A C 1
ATOM 1713 O O . ARG A 1 214 ? -11.071 -0.431 22.544 1.00 96.19 214 ARG A O 1
ATOM 1720 N N . ILE A 1 215 ? -12.764 -1.917 22.662 1.00 97.69 215 ILE A N 1
ATOM 1721 C CA . ILE A 1 215 ? -13.021 -2.014 21.224 1.00 97.69 215 ILE A CA 1
ATOM 1722 C C . ILE A 1 215 ? -14.464 -1.589 20.994 1.00 97.69 215 ILE A C 1
ATOM 1724 O O . ILE A 1 215 ? -15.374 -2.074 21.668 1.00 97.69 215 ILE A O 1
ATOM 1728 N N . GLN A 1 216 ? -14.656 -0.659 20.065 1.00 96.88 216 GLN A N 1
ATOM 1729 C CA . GLN A 1 216 ? -15.971 -0.166 19.684 1.00 96.88 216 GLN A CA 1
ATOM 1730 C C . GLN A 1 216 ? -16.132 -0.311 18.179 1.00 96.88 216 GLN A C 1
ATOM 1732 O O . GLN A 1 216 ? -15.296 0.170 17.415 1.00 96.88 216 GLN A O 1
ATOM 1737 N N . ARG A 1 217 ? -17.206 -0.971 17.763 1.00 95.75 217 ARG A N 1
ATOM 1738 C CA . ARG A 1 217 ? -17.603 -1.062 16.365 1.00 95.75 217 ARG A CA 1
ATOM 1739 C C . ARG A 1 217 ? -18.355 0.203 15.972 1.00 95.75 217 ARG A C 1
ATOM 1741 O O . ARG A 1 217 ? -19.193 0.694 16.729 1.00 95.75 217 ARG A O 1
ATOM 1748 N N . VAL A 1 218 ? -18.052 0.705 14.779 1.00 93.81 218 VAL A N 1
ATOM 1749 C CA . VAL A 1 218 ? -18.775 1.818 14.162 1.00 93.81 218 VAL A CA 1
ATOM 1750 C C . VAL A 1 218 ? -19.943 1.255 13.353 1.00 93.81 218 VAL A C 1
ATOM 1752 O O . VAL A 1 218 ? -19.736 0.537 12.377 1.00 93.81 218 VAL A O 1
ATOM 1755 N N . GLU A 1 219 ? -21.162 1.593 13.762 1.00 93.38 219 GLU A N 1
ATOM 1756 C CA . GLU A 1 219 ? -22.414 1.285 13.067 1.00 93.38 219 GLU A CA 1
ATOM 1757 C C . GLU A 1 219 ? -23.058 2.603 12.603 1.00 93.38 219 GLU A C 1
ATOM 1759 O O . GLU A 1 219 ? -23.867 3.224 13.295 1.00 93.38 219 GLU A O 1
ATOM 1764 N N . ASN A 1 220 ? -22.650 3.075 11.423 1.00 91.38 220 ASN A N 1
ATOM 1765 C CA . ASN A 1 220 ? -23.183 4.288 10.800 1.00 91.38 220 ASN A CA 1
ATOM 1766 C C . ASN A 1 220 ? -23.844 3.923 9.463 1.00 91.38 220 ASN A C 1
ATOM 1768 O O . ASN A 1 220 ? -23.205 3.908 8.410 1.00 91.38 220 ASN A O 1
ATOM 1772 N N . GLY A 1 221 ? -25.132 3.564 9.526 1.00 89.88 221 GLY A N 1
ATOM 1773 C CA . GLY A 1 221 ? -25.936 3.153 8.367 1.00 89.88 221 GLY A CA 1
ATOM 1774 C C . GLY A 1 221 ? -25.932 4.174 7.222 1.00 89.88 221 GLY A C 1
ATOM 1775 O O . GLY A 1 221 ? -25.555 3.799 6.111 1.00 89.88 221 GLY A O 1
ATOM 1776 N N . PRO A 1 222 ? -26.251 5.462 7.478 1.00 89.94 222 PRO A N 1
ATOM 1777 C CA . PRO A 1 222 ? -26.200 6.511 6.458 1.00 89.94 222 PRO A CA 1
ATOM 1778 C C . PRO A 1 222 ? -24.851 6.596 5.739 1.00 89.94 222 PRO A C 1
ATOM 1780 O O . PRO A 1 222 ? -24.812 6.605 4.510 1.00 89.94 222 PRO A O 1
ATOM 1783 N N . GLN A 1 223 ? -23.741 6.561 6.481 1.00 88.62 223 GLN A N 1
ATOM 1784 C CA . GLN A 1 223 ? -22.398 6.566 5.897 1.00 88.62 223 GLN A CA 1
ATOM 1785 C C . GLN A 1 223 ? -22.131 5.297 5.067 1.00 88.62 223 GLN A C 1
ATOM 1787 O O . GLN A 1 223 ? -21.511 5.353 3.998 1.00 88.62 223 GLN A O 1
ATOM 1792 N N . GLY A 1 224 ? -22.606 4.145 5.549 1.00 87.88 224 GLY A N 1
ATOM 1793 C CA . GLY A 1 224 ? -22.523 2.865 4.852 1.00 87.88 224 GLY A CA 1
ATOM 1794 C C . GLY A 1 224 ? -23.212 2.892 3.485 1.00 87.88 224 GLY A C 1
ATOM 1795 O O . GLY A 1 224 ? -22.627 2.454 2.490 1.00 87.88 224 GLY A O 1
ATOM 1796 N N . ASP A 1 225 ? -24.420 3.450 3.429 1.00 88.62 225 ASP A N 1
ATOM 1797 C CA . ASP A 1 225 ? -25.234 3.527 2.213 1.00 88.62 225 ASP A CA 1
ATOM 1798 C C . ASP A 1 225 ? -24.797 4.652 1.266 1.00 88.62 225 ASP A C 1
ATOM 1800 O O . ASP A 1 225 ? -24.812 4.462 0.050 1.00 88.62 225 ASP A O 1
ATOM 1804 N N . ALA A 1 226 ? -24.370 5.802 1.798 1.00 87.31 226 ALA A N 1
ATOM 1805 C CA . ALA A 1 226 ? -24.007 6.973 1.000 1.00 87.31 226 ALA A CA 1
ATOM 1806 C C . ALA A 1 226 ? -22.576 6.926 0.445 1.00 87.31 226 ALA A C 1
ATOM 1808 O O . ALA A 1 226 ? -22.310 7.496 -0.612 1.00 87.31 226 ALA A O 1
ATOM 1809 N N . SER A 1 227 ? -21.645 6.260 1.134 1.00 87.12 227 SER A N 1
ATOM 1810 C CA . SER A 1 227 ? -20.234 6.223 0.735 1.00 87.12 227 SER A CA 1
ATOM 1811 C C . SER A 1 227 ? -19.733 4.799 0.570 1.00 87.12 227 SER A C 1
ATOM 1813 O O . SER A 1 227 ? -19.357 4.386 -0.530 1.00 87.12 227 SER A O 1
ATOM 1815 N N . TRP A 1 228 ? -19.730 4.005 1.634 1.00 87.00 228 TRP A N 1
ATOM 1816 C CA . TRP A 1 228 ? -18.959 2.768 1.623 1.00 87.00 228 TRP A CA 1
ATOM 1817 C C . TRP A 1 228 ? -19.410 1.762 0.555 1.00 87.00 228 TRP A C 1
ATOM 1819 O O . TRP A 1 228 ? -18.572 1.336 -0.248 1.00 87.00 228 TRP A O 1
ATOM 1829 N N . LYS A 1 229 ? -20.711 1.445 0.488 1.00 90.88 229 LYS A N 1
ATOM 1830 C CA . LYS A 1 229 ? -21.281 0.533 -0.518 1.00 90.88 229 LYS A CA 1
ATOM 1831 C C . LYS A 1 229 ? -21.138 1.070 -1.953 1.00 90.88 229 LYS A C 1
ATOM 1833 O O . LYS A 1 229 ? -20.647 0.314 -2.794 1.00 90.88 229 LYS A O 1
ATOM 1838 N N . PRO A 1 230 ? -21.502 2.332 -2.279 1.00 91.94 230 PRO A N 1
ATOM 1839 C CA . PRO A 1 230 ? -21.304 2.880 -3.623 1.00 91.94 230 PRO A CA 1
ATOM 1840 C C . PRO A 1 230 ? -19.857 2.820 -4.108 1.00 91.94 230 PRO A C 1
ATOM 1842 O O . PRO A 1 230 ? -19.594 2.352 -5.214 1.00 91.94 230 PRO A O 1
ATOM 1845 N N . TYR A 1 231 ? -18.902 3.233 -3.276 1.00 89.81 231 TYR A N 1
ATOM 1846 C CA . TYR A 1 231 ? -17.495 3.207 -3.664 1.00 89.81 231 TYR A CA 1
ATOM 1847 C C . TYR A 1 231 ? -16.935 1.777 -3.746 1.00 89.81 231 TYR A C 1
ATOM 1849 O O . TYR A 1 231 ? -16.059 1.527 -4.567 1.00 89.81 231 TYR A O 1
ATOM 1857 N N . TYR A 1 232 ? -17.428 0.829 -2.938 1.00 92.12 232 TYR A N 1
ATOM 1858 C CA . TYR A 1 232 ? -17.083 -0.588 -3.104 1.00 92.12 232 TYR A CA 1
ATOM 1859 C C . TYR A 1 232 ? -17.575 -1.122 -4.459 1.00 92.12 232 TYR A C 1
ATOM 1861 O O . TYR A 1 232 ? -16.795 -1.703 -5.204 1.00 92.12 232 TYR A O 1
ATOM 1869 N N . LYS A 1 233 ? -18.824 -0.831 -4.847 1.00 93.81 233 LYS A N 1
ATOM 1870 C CA . LYS A 1 233 ? -19.351 -1.184 -6.180 1.00 93.81 233 LYS A CA 1
ATOM 1871 C C . LYS A 1 233 ? -18.573 -0.518 -7.319 1.00 93.81 233 LYS A C 1
ATOM 1873 O O . LYS A 1 233 ? -18.342 -1.148 -8.345 1.00 93.81 233 LYS A O 1
ATOM 1878 N N . SER A 1 234 ? -18.166 0.739 -7.134 1.00 93.25 234 SER A N 1
ATOM 1879 C CA . SER A 1 234 ? -17.337 1.470 -8.100 1.00 93.25 234 SER A CA 1
ATOM 1880 C C . SER A 1 234 ? -15.965 0.814 -8.285 1.00 93.25 234 SER A C 1
ATOM 1882 O O . SER A 1 234 ? -15.521 0.640 -9.415 1.00 93.25 234 SER A O 1
ATOM 1884 N N . LEU A 1 235 ? -15.328 0.373 -7.192 1.00 91.81 235 LEU A N 1
ATOM 1885 C CA . LEU A 1 235 ? -14.083 -0.395 -7.252 1.00 91.81 235 LEU A CA 1
ATOM 1886 C C . LEU A 1 235 ? -14.262 -1.687 -8.057 1.00 91.81 235 LEU A C 1
ATOM 1888 O O . LEU A 1 235 ? -13.472 -1.936 -8.959 1.00 91.81 235 LEU A O 1
ATOM 1892 N N . LEU A 1 236 ? -15.302 -2.476 -7.761 1.00 93.69 236 LEU A N 1
ATOM 1893 C CA . LEU A 1 236 ? -15.568 -3.727 -8.479 1.00 93.69 236 LEU A CA 1
ATOM 1894 C C . LEU A 1 236 ? -15.715 -3.493 -9.987 1.00 93.69 236 LEU A C 1
ATOM 1896 O O . LEU A 1 236 ? -15.059 -4.168 -10.772 1.00 93.69 236 LEU A O 1
ATOM 1900 N N . ARG A 1 237 ? -16.505 -2.485 -10.378 1.00 94.06 237 ARG A N 1
ATOM 1901 C CA . ARG A 1 237 ? -16.673 -2.108 -11.788 1.00 94.06 237 ARG A CA 1
ATOM 1902 C C . ARG A 1 237 ? -15.361 -1.652 -12.422 1.00 94.06 237 ARG A C 1
ATOM 1904 O O . ARG A 1 237 ? -15.045 -2.062 -13.525 1.00 94.06 237 ARG A O 1
ATOM 1911 N N . SER A 1 238 ? -14.584 -0.831 -11.718 1.00 91.12 238 SER A N 1
ATOM 1912 C CA . SER A 1 238 ? -13.303 -0.333 -12.225 1.00 91.12 238 SER A CA 1
ATOM 1913 C C . SER A 1 238 ? -12.305 -1.463 -12.490 1.00 91.12 238 SER A C 1
ATOM 1915 O O . SER A 1 238 ? -11.568 -1.402 -13.472 1.00 91.12 238 SER A O 1
ATOM 1917 N N . LEU A 1 239 ? -12.273 -2.492 -11.638 1.00 90.12 239 LEU A N 1
ATOM 1918 C CA . LEU A 1 239 ? -11.431 -3.674 -11.842 1.00 90.12 239 LEU A CA 1
ATOM 1919 C C . LEU A 1 239 ? -11.931 -4.516 -13.022 1.00 90.12 239 LEU A C 1
ATOM 1921 O O . LEU A 1 239 ? -11.135 -4.899 -13.877 1.00 90.12 239 LEU A O 1
ATOM 1925 N N . GLU A 1 240 ? -13.244 -4.716 -13.128 1.00 91.25 240 GLU A N 1
ATOM 1926 C CA . GLU A 1 240 ? -13.872 -5.408 -14.259 1.00 91.25 240 GLU A CA 1
ATOM 1927 C C . GLU A 1 240 ? -13.566 -4.712 -15.599 1.00 91.25 240 GLU A C 1
ATOM 1929 O O . GLU A 1 240 ? -13.090 -5.358 -16.531 1.00 91.25 240 GLU A O 1
ATOM 1934 N N . ASP A 1 241 ? -13.703 -3.382 -15.665 1.00 90.25 241 ASP A N 1
ATOM 1935 C CA . ASP A 1 241 ? -13.366 -2.549 -16.834 1.00 90.25 241 ASP A CA 1
ATOM 1936 C C . ASP A 1 241 ? -11.870 -2.613 -17.209 1.00 90.25 241 ASP A C 1
ATOM 1938 O O . ASP A 1 241 ? -11.458 -2.204 -18.298 1.00 90.25 241 ASP A O 1
ATOM 1942 N N . GLN A 1 242 ? -11.031 -3.076 -16.284 1.00 86.25 242 GLN A N 1
ATOM 1943 C CA . GLN A 1 242 ? -9.594 -3.273 -16.454 1.00 86.25 242 GLN A CA 1
ATOM 1944 C C . GLN A 1 242 ? -9.222 -4.725 -16.781 1.00 86.25 242 GLN A C 1
ATOM 1946 O O . GLN A 1 242 ? -8.042 -5.005 -16.999 1.00 86.25 242 GLN A O 1
ATOM 1951 N N . GLY A 1 243 ? -10.196 -5.640 -16.813 1.00 87.19 243 GLY A N 1
ATOM 1952 C CA . GLY A 1 243 ? -9.955 -7.076 -16.954 1.00 87.19 243 GLY A CA 1
ATOM 1953 C C . GLY A 1 243 ? -9.257 -7.696 -15.739 1.00 87.19 243 GLY A C 1
ATOM 1954 O O . GLY A 1 243 ? -8.611 -8.733 -15.872 1.00 87.19 243 GLY A O 1
ATOM 1955 N N . VAL A 1 244 ? -9.353 -7.055 -14.571 1.00 87.56 244 VAL A N 1
ATOM 1956 C CA . VAL A 1 244 ? -8.754 -7.506 -13.312 1.00 87.56 244 VAL A CA 1
ATOM 1957 C C . VAL A 1 244 ? -9.834 -8.140 -12.442 1.00 87.56 244 VAL A C 1
ATOM 1959 O O . VAL A 1 244 ? -10.873 -7.540 -12.172 1.00 87.56 244 VAL A O 1
ATOM 1962 N N . GLU A 1 245 ? -9.585 -9.360 -11.971 1.00 89.44 245 GLU A N 1
ATOM 1963 C CA . GLU A 1 245 ? -10.483 -10.030 -11.033 1.00 89.44 245 GLU A CA 1
ATOM 1964 C C . GLU A 1 245 ? -10.361 -9.415 -9.632 1.00 89.44 245 GLU A C 1
ATOM 1966 O O . GLU A 1 245 ? -9.259 -9.207 -9.113 1.00 89.44 245 GLU A O 1
ATOM 1971 N N . PHE A 1 246 ? -11.501 -9.136 -8.997 1.00 91.25 246 PHE A N 1
ATOM 1972 C CA . PHE A 1 246 ? -11.503 -8.666 -7.618 1.00 91.25 246 PHE A CA 1
ATOM 1973 C C . PHE A 1 246 ? -11.010 -9.758 -6.668 1.00 91.25 246 PHE A C 1
ATOM 1975 O O . PHE A 1 246 ? -11.565 -10.850 -6.583 1.00 91.25 246 PHE A O 1
ATOM 1982 N N . GLU A 1 247 ? -10.019 -9.395 -5.867 1.00 91.38 247 GLU A N 1
ATOM 1983 C CA . GLU A 1 247 ? -9.404 -10.273 -4.880 1.00 91.38 247 GLU A CA 1
ATOM 1984 C C . GLU A 1 247 ? -9.499 -9.685 -3.455 1.00 91.38 247 GLU A C 1
ATOM 1986 O O . GLU A 1 247 ? -8.871 -8.650 -3.173 1.00 91.38 247 GLU A O 1
ATOM 1991 N N . PRO A 1 248 ? -10.248 -10.338 -2.541 1.00 90.44 248 PRO A N 1
ATOM 1992 C CA . PRO A 1 248 ? -10.337 -9.959 -1.131 1.00 90.44 248 PRO A CA 1
ATOM 1993 C C . PRO A 1 248 ? -8.991 -10.049 -0.393 1.00 90.44 248 PRO A C 1
ATOM 1995 O O . PRO A 1 248 ? -8.288 -11.064 -0.446 1.00 90.44 248 PRO A O 1
ATOM 1998 N N . GLY A 1 249 ? -8.652 -9.004 0.361 1.00 89.56 249 GLY A N 1
ATOM 1999 C CA . GLY A 1 249 ? -7.355 -8.873 1.031 1.00 89.56 249 GLY A CA 1
ATOM 2000 C C . GLY A 1 249 ? -6.262 -8.247 0.162 1.00 89.56 249 GLY A C 1
ATOM 2001 O O . GLY A 1 249 ? -5.225 -7.880 0.704 1.00 89.56 249 GLY A O 1
ATOM 2002 N N . THR A 1 250 ? -6.505 -8.073 -1.141 1.00 90.06 250 THR A N 1
ATOM 2003 C CA . THR A 1 250 ? -5.607 -7.339 -2.052 1.00 90.06 250 THR A CA 1
ATOM 2004 C C . THR A 1 250 ? -6.158 -5.959 -2.380 1.00 90.06 250 THR A C 1
ATOM 2006 O O . THR A 1 250 ? -5.445 -4.971 -2.238 1.00 90.06 250 THR A O 1
ATOM 2009 N N . HIS A 1 251 ? -7.433 -5.889 -2.779 1.00 91.12 251 HIS A N 1
ATOM 2010 C CA . HIS A 1 251 ? -8.112 -4.649 -3.199 1.00 91.12 251 HIS A CA 1
ATOM 2011 C C . HIS A 1 251 ? -8.912 -3.978 -2.078 1.00 91.12 251 HIS A C 1
ATOM 2013 O O . HIS A 1 251 ? -9.272 -2.801 -2.135 1.00 91.12 251 HIS A O 1
ATOM 2019 N N . THR A 1 252 ? -9.242 -4.755 -1.054 1.00 91.56 252 THR A N 1
ATOM 2020 C CA . THR A 1 252 ? -9.765 -4.272 0.216 1.00 91.56 252 THR A CA 1
ATOM 2021 C C . THR A 1 252 ? -9.024 -5.013 1.309 1.00 91.56 252 THR A C 1
ATOM 2023 O O . THR A 1 252 ? -8.989 -6.242 1.317 1.00 91.56 252 THR A O 1
ATOM 2026 N N . CYS A 1 253 ? -8.402 -4.273 2.214 1.00 92.12 253 CYS A N 1
ATOM 2027 C CA . CYS A 1 253 ? -7.619 -4.825 3.313 1.00 92.12 253 CYS A CA 1
ATOM 2028 C C . CYS A 1 253 ? -7.933 -4.058 4.592 1.00 92.12 253 CYS A C 1
ATOM 2030 O O . CYS A 1 253 ? -8.476 -2.954 4.535 1.00 92.12 253 CYS A O 1
ATOM 2032 N N . TRP A 1 254 ? -7.610 -4.634 5.748 1.00 95.06 254 TRP A N 1
ATOM 2033 C CA . TRP A 1 254 ? -7.699 -3.884 6.994 1.00 95.06 254 TRP A CA 1
ATOM 2034 C C . TRP A 1 254 ? -6.436 -3.056 7.204 1.00 95.06 254 TRP A C 1
ATOM 2036 O O . TRP A 1 254 ? -5.315 -3.527 7.034 1.00 95.06 254 TRP A O 1
ATOM 2046 N N . ALA A 1 255 ? -6.614 -1.818 7.641 1.00 95.50 255 ALA A N 1
ATOM 2047 C CA . ALA A 1 255 ? -5.530 -0.915 7.983 1.00 95.50 255 ALA A CA 1
ATOM 2048 C C . ALA A 1 255 ? -5.929 -0.035 9.168 1.00 95.50 255 ALA A C 1
ATOM 2050 O O . ALA A 1 255 ? -7.093 0.031 9.563 1.00 95.50 255 ALA A O 1
ATOM 2051 N N . PHE A 1 256 ? -4.954 0.652 9.742 1.00 96.00 256 PHE A N 1
ATOM 2052 C CA . PHE A 1 256 ? -5.136 1.505 10.900 1.00 96.00 256 PHE A CA 1
ATOM 2053 C C . PHE A 1 256 ? -4.962 2.971 10.549 1.00 96.00 256 PHE A C 1
ATOM 2055 O O . PHE A 1 256 ? -4.094 3.346 9.764 1.00 96.00 256 PHE A O 1
ATOM 2062 N N . HIS A 1 257 ? -5.772 3.806 11.181 1.00 94.31 257 HIS A N 1
ATOM 2063 C CA . HIS A 1 257 ? -5.746 5.246 11.024 1.00 94.31 257 HIS A CA 1
ATOM 2064 C C . HIS A 1 257 ? -5.566 5.918 12.385 1.00 94.31 257 HIS A C 1
ATOM 2066 O O . HIS A 1 257 ? -6.310 5.647 13.330 1.00 94.31 257 HIS A O 1
ATOM 2072 N N . GLY A 1 258 ? -4.575 6.802 12.476 1.00 90.69 258 GLY A N 1
ATOM 2073 C CA . GLY A 1 258 ? -4.372 7.680 13.623 1.00 90.69 258 GLY A CA 1
ATOM 2074 C C . GLY A 1 258 ? -4.805 9.095 13.285 1.00 90.69 258 GLY A C 1
ATOM 2075 O O . GLY A 1 258 ? -4.433 9.624 12.241 1.00 90.69 258 GLY A O 1
ATOM 2076 N N . CYS A 1 259 ? -5.571 9.695 14.185 1.00 89.12 259 CYS A N 1
ATOM 2077 C CA . CYS A 1 259 ? -5.862 11.122 14.208 1.00 89.12 259 CYS A CA 1
ATOM 2078 C C . CYS A 1 259 ? -6.153 11.542 15.657 1.00 89.12 259 CYS A C 1
ATOM 2080 O O . CYS A 1 259 ? -6.204 10.690 16.547 1.00 89.12 259 CYS A O 1
ATOM 2082 N N . ASN A 1 260 ? -6.328 12.842 15.905 1.00 87.88 260 ASN A N 1
ATOM 2083 C CA . ASN A 1 260 ? -6.783 13.315 17.213 1.00 87.88 260 ASN A CA 1
ATOM 2084 C C . ASN A 1 260 ? -8.250 12.916 17.478 1.00 87.88 260 ASN A C 1
ATOM 2086 O O . ASN A 1 260 ? -8.984 12.514 16.572 1.00 87.88 260 ASN A O 1
ATOM 2090 N N . ASN A 1 261 ? -8.679 13.029 18.735 1.00 88.31 261 ASN A N 1
ATOM 2091 C CA . ASN A 1 261 ? -10.016 12.608 19.151 1.00 88.31 261 ASN A CA 1
ATOM 2092 C C . ASN A 1 261 ? -11.130 13.375 18.432 1.00 88.31 261 ASN A C 1
ATOM 2094 O O . ASN A 1 261 ? -12.131 12.770 18.063 1.00 88.31 261 ASN A O 1
ATOM 2098 N N . GLU A 1 262 ? -10.959 14.679 18.211 1.00 89.06 262 GLU A N 1
ATOM 2099 C CA . GLU A 1 262 ? -11.962 15.510 17.543 1.00 89.06 262 GLU A CA 1
ATOM 2100 C C . GLU A 1 262 ? -12.161 15.081 16.084 1.00 89.06 262 GLU A C 1
ATOM 2102 O O . GLU A 1 262 ? -13.294 14.973 15.613 1.00 89.06 262 GLU A O 1
ATOM 2107 N N . ALA A 1 263 ? -11.071 14.786 15.369 1.00 89.38 263 ALA A N 1
ATOM 2108 C CA . ALA A 1 263 ? -11.133 14.275 14.006 1.00 89.38 263 ALA A CA 1
ATOM 2109 C C . ALA A 1 263 ? -11.748 12.875 13.965 1.00 89.38 263 ALA A C 1
ATOM 2111 O O . ALA A 1 263 ? -12.568 12.607 13.089 1.00 89.38 263 ALA A O 1
ATOM 2112 N N . LEU A 1 264 ? -11.413 12.002 14.920 1.00 90.38 264 LEU A N 1
ATOM 2113 C CA . LEU A 1 264 ? -11.992 10.663 14.983 1.00 90.38 264 LEU A CA 1
ATOM 2114 C C . LEU A 1 264 ? -13.506 10.713 15.229 1.00 90.38 264 LEU A C 1
ATOM 2116 O O . LEU A 1 264 ? -14.252 10.015 14.547 1.00 90.38 264 LEU A O 1
ATOM 2120 N N . GLU A 1 265 ? -13.972 11.567 16.145 1.00 91.12 265 GLU A N 1
ATOM 2121 C CA . GLU A 1 265 ? -15.406 11.799 16.362 1.00 91.12 265 GLU A CA 1
ATOM 2122 C C . GLU A 1 265 ? -16.084 12.373 15.115 1.00 91.12 265 GLU A C 1
ATOM 2124 O O . GLU A 1 265 ? -17.171 11.928 14.748 1.00 91.12 265 GLU A O 1
ATOM 2129 N N . SER A 1 266 ? -15.440 13.314 14.420 1.00 91.56 266 SER A N 1
ATOM 2130 C CA . SER A 1 266 ? -15.953 13.845 13.153 1.00 91.56 266 SER A CA 1
ATOM 2131 C C . SER A 1 266 ? -16.107 12.742 12.100 1.00 91.56 266 SER A C 1
ATOM 2133 O O . SER A 1 266 ? -17.156 12.637 11.469 1.00 91.56 266 SER A O 1
ATOM 2135 N N . ILE A 1 267 ? -15.109 11.864 11.956 1.00 91.88 267 ILE A N 1
ATOM 2136 C CA . ILE A 1 267 ? -15.140 10.742 11.006 1.00 91.88 267 ILE A CA 1
ATOM 2137 C C . ILE A 1 267 ? -16.261 9.754 11.347 1.00 91.88 267 ILE A C 1
ATOM 2139 O O . ILE A 1 267 ? -16.991 9.333 10.452 1.00 91.88 267 ILE A O 1
ATOM 2143 N N . VAL A 1 268 ? -16.408 9.382 12.622 1.00 92.19 268 VAL A N 1
ATOM 2144 C CA . VAL A 1 268 ? -17.412 8.404 13.075 1.00 92.19 268 VAL A CA 1
ATOM 2145 C C . VAL A 1 268 ? -18.837 8.929 12.903 1.00 92.19 268 VAL A C 1
ATOM 2147 O O . VAL A 1 268 ? -19.720 8.179 12.488 1.00 92.19 268 VAL A O 1
ATOM 2150 N N . ASN A 1 269 ? -19.064 10.207 13.209 1.00 91.25 269 ASN A N 1
ATOM 2151 C CA . ASN A 1 269 ? -20.402 10.800 13.222 1.00 91.25 269 ASN A CA 1
ATOM 2152 C C . ASN A 1 269 ? -20.797 11.455 11.886 1.00 91.25 269 ASN A C 1
ATOM 2154 O O . ASN A 1 269 ? -21.914 11.952 11.755 1.00 91.25 269 ASN A O 1
ATOM 2158 N N . ASN A 1 270 ? -19.917 11.471 10.878 1.00 89.06 270 ASN A N 1
ATOM 2159 C CA . ASN A 1 270 ? -20.253 12.013 9.565 1.00 89.06 270 ASN A CA 1
ATOM 2160 C C . ASN A 1 270 ? -21.198 11.051 8.813 1.00 89.06 270 ASN A C 1
ATOM 2162 O O . ASN A 1 270 ? -20.801 9.925 8.510 1.00 89.06 270 ASN A O 1
ATOM 2166 N N . PRO A 1 271 ? -22.421 11.477 8.448 1.00 84.56 271 PRO A N 1
ATOM 2167 C CA . PRO A 1 271 ? -23.420 10.587 7.857 1.00 84.56 271 PRO A CA 1
ATOM 2168 C C . PRO A 1 271 ? -23.193 10.302 6.366 1.00 84.56 271 PRO A C 1
ATOM 2170 O O . PRO A 1 271 ? -23.956 9.545 5.778 1.00 84.56 271 PRO A O 1
ATOM 2173 N N . VAL A 1 272 ? -22.194 10.925 5.734 1.00 83.69 272 VAL A N 1
ATOM 2174 C CA . VAL A 1 272 ? -21.961 10.821 4.287 1.00 83.69 272 VAL A CA 1
ATOM 2175 C C . VAL A 1 272 ? -20.569 10.274 4.009 1.00 83.69 272 VAL A C 1
ATOM 2177 O O . VAL A 1 272 ? -20.428 9.142 3.564 1.00 83.69 272 VAL A O 1
ATOM 2180 N N . CYS A 1 273 ? -19.524 11.055 4.270 1.00 80.00 273 CYS A N 1
ATOM 2181 C CA . CYS A 1 273 ? -18.180 10.757 3.775 1.00 80.00 273 CYS A CA 1
ATOM 2182 C C . CYS A 1 273 ? -17.323 9.986 4.785 1.00 80.00 273 CYS A C 1
ATOM 2184 O O . CYS A 1 273 ? -16.458 9.207 4.385 1.00 80.00 273 CYS A O 1
ATOM 2186 N N . GLY A 1 274 ? -17.540 10.191 6.088 1.00 87.50 274 GLY A N 1
ATOM 2187 C CA . GLY A 1 274 ? -16.581 9.788 7.118 1.00 87.50 274 GLY A CA 1
ATOM 2188 C C . GLY A 1 274 ? -15.282 10.571 7.014 1.00 87.50 274 GLY A C 1
ATOM 2189 O O . GLY A 1 274 ? -15.156 11.673 7.540 1.00 87.50 274 GLY A O 1
ATOM 2190 N N . PHE A 1 275 ? -14.328 9.998 6.284 1.00 87.56 275 PHE A N 1
ATOM 2191 C CA . PHE A 1 275 ? -13.053 10.631 5.977 1.00 87.56 275 PHE A CA 1
ATOM 2192 C C . PHE A 1 275 ? -13.243 11.792 4.999 1.00 87.56 275 PHE A C 1
ATOM 2194 O O . PHE A 1 275 ? -13.915 11.668 3.975 1.00 87.56 275 PHE A O 1
ATOM 2201 N N . GLN A 1 276 ? -12.609 12.921 5.304 1.00 79.12 276 GLN A N 1
ATOM 2202 C CA . GLN A 1 276 ? -12.607 14.112 4.462 1.00 79.12 276 GLN A CA 1
ATOM 2203 C C . GLN A 1 276 ? -11.160 14.425 4.055 1.00 79.12 276 GLN A C 1
ATOM 2205 O O . GLN A 1 276 ? -10.439 15.060 4.828 1.00 79.12 276 GLN A O 1
ATOM 2210 N N . PRO A 1 277 ? -10.718 14.007 2.852 1.00 66.06 277 PRO A N 1
ATOM 2211 C CA . PRO A 1 277 ? -9.328 14.149 2.411 1.00 66.06 277 PRO A CA 1
ATOM 2212 C C . PRO A 1 277 ? -8.785 15.584 2.474 1.00 66.06 277 PRO A C 1
ATOM 2214 O O . PRO A 1 277 ? -7.622 15.798 2.807 1.00 66.06 277 PRO A O 1
ATOM 2217 N N . LEU A 1 278 ? -9.648 16.575 2.215 1.00 61.53 278 LEU A N 1
ATOM 2218 C CA . LEU A 1 278 ? -9.308 18.002 2.275 1.00 61.53 278 LEU A CA 1
ATOM 2219 C C . LEU A 1 278 ? -9.152 18.531 3.713 1.00 61.53 278 LEU A C 1
ATOM 2221 O O . LEU A 1 278 ? -8.499 19.548 3.922 1.00 61.53 278 LEU A O 1
ATOM 2225 N N . ALA A 1 279 ? -9.716 17.840 4.708 1.00 58.00 279 ALA A N 1
ATOM 2226 C CA . ALA A 1 279 ? -9.518 18.152 6.123 1.00 58.00 279 ALA A CA 1
ATOM 2227 C C . ALA A 1 279 ? -8.263 17.462 6.693 1.00 58.00 279 ALA A C 1
ATOM 2229 O O . ALA A 1 279 ? -7.623 17.999 7.596 1.00 58.00 279 ALA A O 1
ATOM 2230 N N . SER A 1 280 ? -7.866 16.308 6.139 1.00 52.38 280 SER A N 1
ATOM 2231 C CA . SER A 1 280 ? -6.752 15.479 6.631 1.00 52.38 280 SER A CA 1
ATOM 2232 C C . SER A 1 280 ? -5.338 15.974 6.270 1.00 52.38 280 SER A C 1
ATOM 2234 O O . SER A 1 280 ? -4.376 15.241 6.470 1.00 52.38 280 SER A O 1
ATOM 2236 N N . GLY A 1 281 ? -5.186 17.207 5.771 1.00 47.56 281 GLY A N 1
ATOM 2237 C CA . GLY A 1 281 ? -3.906 17.748 5.284 1.00 47.56 281 GLY A CA 1
ATOM 2238 C C . GLY A 1 281 ? -3.355 18.979 6.012 1.00 47.56 281 GLY A C 1
ATOM 2239 O O . GLY A 1 281 ? -2.358 19.534 5.565 1.00 47.56 281 GLY A O 1
ATOM 2240 N N . THR A 1 282 ? -3.974 19.457 7.098 1.00 42.75 282 THR A N 1
ATOM 2241 C CA . THR A 1 282 ? -3.698 20.825 7.591 1.00 42.75 282 THR A CA 1
ATOM 2242 C C . THR A 1 282 ? -2.812 20.937 8.834 1.00 42.75 282 THR A C 1
ATOM 2244 O O . THR A 1 282 ? -2.454 22.057 9.194 1.00 42.75 282 THR A O 1
ATOM 2247 N N . ARG A 1 283 ? -2.417 19.840 9.505 1.00 45.56 283 ARG A N 1
ATOM 2248 C CA . ARG A 1 283 ? -1.648 19.949 10.770 1.00 45.56 283 ARG A CA 1
ATOM 2249 C C . ARG A 1 283 ? -0.426 19.046 10.960 1.00 45.56 283 ARG A C 1
ATOM 2251 O O . ARG A 1 283 ? 0.297 19.250 11.930 1.00 45.56 283 ARG A O 1
ATOM 2258 N N . SER A 1 284 ? -0.113 18.136 10.043 1.00 48.41 284 SER A N 1
ATOM 2259 C CA . SER A 1 284 ? 1.144 17.376 10.098 1.00 48.41 284 SER A CA 1
ATOM 2260 C C . SER A 1 284 ? 1.553 16.915 8.704 1.00 48.41 284 SER A C 1
ATOM 2262 O O . SER A 1 284 ? 0.733 16.354 7.985 1.00 48.41 284 SER A O 1
ATOM 2264 N N . THR A 1 285 ? 2.802 17.213 8.348 1.00 53.09 285 THR A N 1
ATOM 2265 C CA . THR A 1 285 ? 3.605 16.673 7.238 1.00 53.09 285 THR A CA 1
ATOM 2266 C C . THR A 1 285 ? 2.906 15.634 6.350 1.00 53.09 285 THR A C 1
ATOM 2268 O O . THR A 1 285 ? 2.718 14.484 6.735 1.00 53.09 285 THR A O 1
ATOM 2271 N N . THR A 1 286 ? 2.574 16.016 5.115 1.00 61.91 286 THR A N 1
ATOM 2272 C CA . THR A 1 286 ? 2.180 15.077 4.055 1.00 61.91 286 THR A CA 1
ATOM 2273 C C . THR A 1 286 ? 3.350 14.138 3.756 1.00 61.91 286 THR A C 1
ATOM 2275 O O . THR A 1 286 ? 4.241 14.493 2.987 1.00 61.91 286 THR A O 1
ATOM 2278 N N . LEU A 1 287 ? 3.385 12.966 4.401 1.00 64.50 287 LEU A N 1
ATOM 2279 C CA . LEU A 1 287 ? 4.543 12.065 4.352 1.00 64.50 287 LEU A CA 1
ATOM 2280 C C . LEU A 1 287 ? 4.832 11.529 2.945 1.00 64.50 287 LEU A C 1
ATOM 2282 O O . LEU A 1 287 ? 5.994 11.303 2.627 1.00 64.50 287 LEU A O 1
ATOM 2286 N N . TRP A 1 288 ? 3.789 11.342 2.133 1.00 74.06 288 TRP A N 1
ATOM 2287 C CA . TRP A 1 288 ? 3.847 10.729 0.803 1.00 74.06 288 TRP A CA 1
ATOM 2288 C C . TRP A 1 288 ? 2.952 11.444 -0.232 1.00 74.06 288 TRP A C 1
ATOM 2290 O O . TRP A 1 288 ? 2.625 10.861 -1.262 1.00 74.06 288 TRP A O 1
ATOM 2300 N N . GLY A 1 289 ? 2.534 12.689 0.045 1.00 72.12 289 GLY A N 1
ATOM 2301 C CA . GLY A 1 289 ? 1.593 13.469 -0.778 1.00 72.12 289 GLY A CA 1
ATOM 2302 C C . GLY A 1 289 ? 0.286 13.873 -0.075 1.00 72.12 289 GLY A C 1
ATOM 2303 O O . GLY A 1 289 ? 0.095 13.676 1.126 1.00 72.12 289 GLY A O 1
ATOM 2304 N N . SER A 1 290 ? -0.636 14.490 -0.804 1.00 74.69 290 SER A N 1
ATOM 2305 C CA . SER A 1 290 ? -1.927 14.910 -0.243 1.00 74.69 290 SER A CA 1
ATOM 2306 C C . SER A 1 290 ? -2.897 13.731 -0.171 1.00 74.69 290 SER A C 1
ATOM 2308 O O . SER A 1 290 ? -3.161 13.089 -1.183 1.00 74.69 290 SER A O 1
ATOM 2310 N N . GLY A 1 291 ? -3.465 13.456 1.005 1.00 81.25 291 GLY A N 1
ATOM 2311 C CA . GLY A 1 291 ? -4.453 12.390 1.160 1.00 81.25 291 GLY A CA 1
ATOM 2312 C C . GLY A 1 291 ? -4.733 12.009 2.609 1.00 81.25 291 GLY A C 1
ATOM 2313 O O . GLY A 1 291 ? -4.227 12.625 3.547 1.00 81.25 291 GLY A O 1
ATOM 2314 N N . THR A 1 292 ? -5.556 10.976 2.782 1.00 85.25 292 THR A N 1
ATOM 2315 C CA . THR A 1 292 ? -5.799 10.329 4.075 1.00 85.25 292 THR A CA 1
ATOM 2316 C C . THR A 1 292 ? -4.932 9.081 4.177 1.00 85.25 292 THR A C 1
ATOM 2318 O O . THR A 1 292 ? -5.013 8.193 3.331 1.00 85.25 292 THR A O 1
ATOM 2321 N N . TYR A 1 293 ? -4.115 9.009 5.223 1.00 86.69 293 TYR A N 1
ATOM 2322 C CA . TYR A 1 293 ? -3.156 7.928 5.410 1.00 86.69 293 TYR A CA 1
ATOM 2323 C C . TYR A 1 293 ? -3.713 6.789 6.247 1.00 86.69 293 TYR A C 1
ATOM 2325 O O . TYR A 1 293 ? -4.356 7.007 7.275 1.00 86.69 293 TYR A O 1
ATOM 2333 N N . PHE A 1 294 ? -3.378 5.575 5.832 1.00 91.44 294 PHE A N 1
ATOM 2334 C CA . PHE A 1 294 ? -3.619 4.355 6.581 1.00 91.44 294 PHE A CA 1
ATOM 2335 C C . PHE A 1 294 ? -2.303 3.594 6.697 1.00 91.44 294 PHE A C 1
ATOM 2337 O O . PHE A 1 294 ? -1.506 3.569 5.761 1.00 91.44 294 PHE A O 1
ATOM 2344 N N . ALA A 1 295 ? -2.075 2.978 7.848 1.00 91.31 295 ALA A N 1
ATOM 2345 C CA . ALA A 1 295 ? -0.923 2.134 8.094 1.00 91.31 295 ALA A CA 1
ATOM 2346 C C . ALA A 1 295 ? -1.371 0.682 8.208 1.00 91.31 295 ALA A C 1
ATOM 2348 O O . ALA A 1 295 ? -2.357 0.381 8.876 1.00 91.31 295 ALA A O 1
ATOM 2349 N N . ARG A 1 296 ? -0.613 -0.234 7.610 1.00 92.06 296 ARG A N 1
ATOM 2350 C CA . ARG A 1 296 ? -0.835 -1.676 7.769 1.00 92.06 296 ARG A CA 1
ATOM 2351 C C . ARG A 1 296 ? -0.841 -2.092 9.248 1.00 92.06 296 ARG A C 1
ATOM 2353 O O . ARG A 1 296 ? -1.733 -2.816 9.683 1.00 92.06 296 ARG A O 1
ATOM 2360 N N . ASP A 1 297 ? 0.118 -1.572 10.019 1.00 92.50 297 ASP A N 1
ATOM 2361 C CA . ASP A 1 297 ? 0.381 -1.979 11.402 1.00 92.50 297 ASP A CA 1
ATOM 2362 C C . ASP A 1 297 ? -0.045 -0.890 12.398 1.00 92.50 297 ASP A C 1
ATOM 2364 O O . ASP A 1 297 ? 0.353 0.272 12.277 1.00 92.50 297 ASP A O 1
ATOM 2368 N N . ALA A 1 298 ? -0.786 -1.261 13.447 1.00 94.94 298 ALA A N 1
ATOM 2369 C CA . ALA A 1 298 ? -1.219 -0.313 14.479 1.00 94.94 298 ALA A CA 1
ATOM 2370 C C . ALA A 1 298 ? -0.037 0.270 15.268 1.00 94.94 298 ALA A C 1
ATOM 2372 O O . ALA A 1 298 ? -0.089 1.419 15.710 1.00 94.94 298 ALA A O 1
ATOM 2373 N N . LYS A 1 299 ? 1.051 -0.500 15.392 1.00 93.56 299 LYS A N 1
ATOM 2374 C CA . LYS A 1 299 ? 2.306 -0.051 16.001 1.00 93.56 299 LYS A CA 1
ATOM 2375 C C . LYS A 1 299 ? 2.860 1.196 15.308 1.00 93.56 299 LYS A C 1
ATOM 2377 O O . LYS A 1 299 ? 3.220 2.149 15.989 1.00 93.56 299 LYS A O 1
ATOM 2382 N N . TYR A 1 300 ? 2.853 1.230 13.971 1.00 90.62 300 TYR A N 1
ATOM 2383 C CA . TYR A 1 300 ? 3.303 2.402 13.208 1.00 90.62 300 TYR A CA 1
ATOM 2384 C C . TYR A 1 300 ? 2.465 3.641 13.543 1.00 90.62 300 TYR A C 1
ATOM 2386 O O . TYR A 1 300 ? 3.009 4.725 13.745 1.00 90.62 300 TYR A O 1
ATOM 2394 N N . VAL A 1 301 ? 1.144 3.468 13.677 1.00 91.50 301 VAL A N 1
ATOM 2395 C CA . VAL A 1 301 ? 0.228 4.551 14.064 1.00 91.50 301 VAL A CA 1
ATOM 2396 C C . VAL A 1 301 ? 0.567 5.102 15.454 1.00 91.50 301 VAL A C 1
ATOM 2398 O O . VAL A 1 301 ? 0.633 6.318 15.653 1.00 91.50 301 VAL A O 1
ATOM 2401 N N . ALA A 1 302 ? 0.787 4.207 16.416 1.00 91.00 302 ALA A N 1
ATOM 2402 C CA . ALA A 1 302 ? 1.048 4.569 17.802 1.00 91.00 302 ALA A CA 1
ATOM 2403 C C . ALA A 1 302 ? 2.426 5.224 17.999 1.00 91.00 302 ALA A C 1
ATOM 2405 O O . ALA A 1 302 ? 2.512 6.274 18.643 1.00 91.00 302 ALA A O 1
ATOM 2406 N N . ASP A 1 303 ? 3.482 4.633 17.438 1.00 88.81 303 ASP A N 1
ATOM 2407 C CA . ASP A 1 303 ? 4.859 5.117 17.585 1.00 88.81 303 ASP A CA 1
ATOM 2408 C C . ASP A 1 303 ? 5.122 6.382 16.776 1.00 88.81 303 ASP A C 1
ATOM 2410 O O . ASP A 1 303 ? 5.847 7.267 17.224 1.00 88.81 303 ASP A O 1
ATOM 2414 N N . GLY A 1 304 ? 4.502 6.501 15.600 1.00 85.88 304 GLY A N 1
ATOM 2415 C CA . GLY A 1 304 ? 4.641 7.681 14.752 1.00 85.88 304 GLY A CA 1
ATOM 2416 C C . GLY A 1 304 ? 3.922 8.921 15.289 1.00 85.88 304 GLY A C 1
ATOM 2417 O O . GLY A 1 304 ? 3.987 9.976 14.667 1.00 85.88 304 GLY A O 1
ATOM 2418 N N . GLY A 1 305 ? 3.238 8.824 16.437 1.00 86.50 305 GLY A N 1
ATOM 2419 C CA . GLY A 1 305 ? 2.566 9.958 17.073 1.00 86.50 305 GLY A CA 1
ATOM 2420 C C . GLY A 1 305 ? 1.298 10.414 16.347 1.00 86.50 305 GLY A C 1
ATOM 2421 O O . GLY A 1 305 ? 0.856 11.545 16.530 1.00 86.50 305 GLY A O 1
ATOM 2422 N N . PHE A 1 306 ? 0.695 9.547 15.530 1.00 88.00 306 PHE A N 1
ATOM 2423 C CA . PHE A 1 306 ? -0.442 9.916 14.683 1.00 88.00 306 PHE A CA 1
ATOM 2424 C C . PHE A 1 306 ? -1.781 9.974 15.438 1.00 88.00 306 PHE A C 1
ATOM 2426 O O . PHE A 1 306 ? -2.729 10.578 14.951 1.00 88.00 306 PHE A O 1
ATOM 2433 N N . CYS A 1 307 ? -1.876 9.404 16.645 1.00 88.00 307 CYS A N 1
ATOM 2434 C CA . CYS A 1 307 ? -3.085 9.458 17.487 1.00 88.00 307 CYS A CA 1
ATOM 2435 C C . CYS A 1 307 ? -3.359 10.835 18.127 1.00 88.00 307 CYS A C 1
ATOM 2437 O O . CYS A 1 307 ? -4.284 10.960 18.926 1.00 88.00 307 CYS A O 1
ATOM 2439 N N . GLY A 1 308 ? -2.532 11.851 17.861 1.00 84.56 308 GLY A N 1
ATOM 2440 C CA . GLY A 1 308 ? -2.583 13.117 18.590 1.00 84.56 308 GLY A CA 1
ATOM 2441 C C . GLY A 1 308 ? -2.180 12.974 20.064 1.00 84.56 308 GLY A C 1
ATOM 2442 O O . GLY A 1 308 ? -1.483 12.031 20.452 1.00 84.56 308 GLY A O 1
ATOM 2443 N N . ALA A 1 309 ? -2.597 13.940 20.887 1.00 86.12 309 ALA A N 1
ATOM 2444 C CA . ALA A 1 309 ? -2.346 13.901 22.323 1.00 86.12 309 ALA A CA 1
ATOM 2445 C C . ALA A 1 309 ? -3.139 12.753 22.978 1.00 86.12 309 ALA A C 1
ATOM 2447 O O . ALA A 1 309 ? -4.303 12.545 22.627 1.00 86.12 309 ALA A O 1
ATOM 2448 N N . PRO A 1 310 ? -2.539 12.009 23.925 1.00 88.81 310 PRO A N 1
ATOM 2449 C CA . PRO A 1 310 ? -3.283 11.030 24.701 1.00 88.81 310 PRO A CA 1
ATOM 2450 C C . PRO A 1 310 ? -4.381 11.711 25.527 1.00 88.81 310 PRO A C 1
ATOM 2452 O O . PRO A 1 310 ? -4.293 12.892 25.868 1.00 88.81 310 PRO A O 1
ATOM 2455 N N . ASN A 1 311 ? -5.398 10.935 25.882 1.00 89.25 311 ASN A N 1
ATOM 2456 C CA . ASN A 1 311 ? -6.409 11.319 26.857 1.00 89.25 311 ASN A CA 1
ATOM 2457 C C . ASN A 1 311 ? -5.770 11.608 28.225 1.00 89.25 311 ASN A C 1
ATOM 2459 O O . ASN A 1 311 ? -4.634 11.216 28.496 1.00 89.25 311 ASN A O 1
ATOM 2463 N N . ALA A 1 312 ? -6.530 12.244 29.120 1.00 90.69 312 ALA A N 1
ATOM 2464 C CA . ALA A 1 312 ? -6.072 12.558 30.477 1.00 90.69 312 ALA A CA 1
ATOM 2465 C C . ALA A 1 312 ? -5.625 11.316 31.279 1.00 90.69 312 ALA A C 1
ATOM 2467 O O . ALA A 1 312 ? -4.761 11.421 32.142 1.00 90.69 312 ALA A O 1
ATOM 2468 N N . ASP A 1 313 ? -6.179 10.140 30.971 1.00 91.44 313 ASP A N 1
ATOM 2469 C CA . ASP A 1 313 ? -5.813 8.844 31.560 1.00 91.44 313 ASP A CA 1
ATOM 2470 C C . ASP A 1 313 ? -4.640 8.144 30.839 1.00 91.44 313 ASP A C 1
ATOM 2472 O O . ASP A 1 313 ? -4.313 6.995 31.132 1.00 91.44 313 ASP A O 1
ATOM 2476 N N . GLY A 1 314 ? -4.010 8.819 29.873 1.00 90.38 314 GLY A N 1
ATOM 2477 C CA . GLY A 1 314 ? -2.911 8.299 29.063 1.00 90.38 314 GLY A CA 1
ATOM 2478 C C . GLY A 1 314 ? -3.345 7.424 27.883 1.00 90.38 314 GLY A C 1
ATOM 2479 O O . GLY A 1 314 ? -2.491 6.993 27.103 1.00 90.38 314 GLY A O 1
ATOM 2480 N N . THR A 1 315 ? -4.643 7.157 27.709 1.00 93.06 315 THR A N 1
ATOM 2481 C CA . THR A 1 315 ? -5.135 6.294 26.626 1.00 93.06 315 THR A CA 1
ATOM 2482 C C . THR A 1 315 ? -5.127 6.998 25.270 1.00 93.06 315 THR A C 1
ATOM 2484 O O . THR A 1 315 ? -5.133 8.223 25.168 1.00 93.06 315 THR A O 1
ATOM 2487 N N . ARG A 1 316 ? -5.097 6.212 24.192 1.00 94.00 316 ARG A N 1
ATOM 2488 C CA . ARG A 1 316 ? -5.148 6.699 22.806 1.00 94.00 316 ARG A CA 1
ATOM 2489 C C . ARG A 1 316 ? -6.223 5.949 22.035 1.00 94.00 316 ARG A C 1
ATOM 2491 O O . ARG A 1 316 ? -6.553 4.814 22.378 1.00 94.00 316 ARG A O 1
ATOM 2498 N N . ARG A 1 317 ? -6.728 6.564 20.966 1.00 94.31 317 ARG A N 1
ATOM 2499 C CA . ARG A 1 317 ? -7.678 5.941 20.038 1.00 94.31 317 ARG A CA 1
ATOM 2500 C C . ARG A 1 317 ? -7.029 5.748 18.670 1.00 94.31 317 ARG A C 1
ATOM 2502 O O . ARG A 1 317 ? -6.261 6.588 18.209 1.00 94.31 317 ARG A O 1
ATOM 2509 N 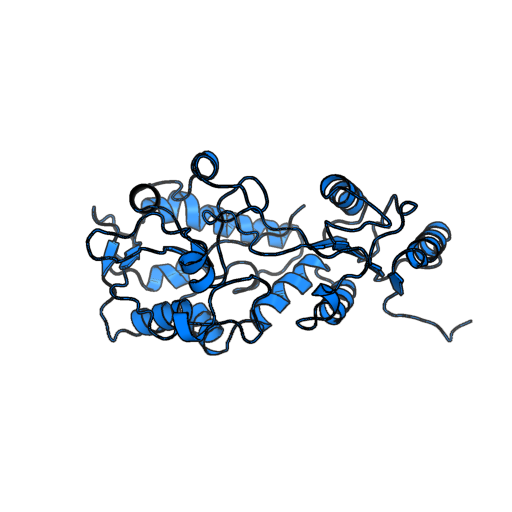N . ILE A 1 318 ? -7.327 4.614 18.045 1.00 95.81 318 ILE A N 1
ATOM 2510 C CA . ILE A 1 318 ? -6.891 4.252 16.694 1.00 95.81 318 ILE A CA 1
ATOM 2511 C C . ILE A 1 318 ? -8.119 3.710 15.964 1.00 95.81 318 ILE A C 1
ATOM 2513 O O . ILE A 1 318 ? -8.846 2.882 16.513 1.00 95.81 318 ILE A O 1
ATOM 2517 N N . GLY A 1 319 ? -8.350 4.169 14.736 1.00 95.56 319 GLY A N 1
ATOM 2518 C CA . GLY A 1 319 ? -9.360 3.588 13.858 1.00 95.56 319 GLY A CA 1
ATOM 2519 C C . GLY A 1 319 ? -8.820 2.327 13.190 1.00 95.56 319 GLY A C 1
ATOM 2520 O O . GLY A 1 319 ? -7.744 2.372 12.603 1.00 95.56 319 GLY A O 1
ATOM 2521 N N . ALA A 1 320 ? -9.555 1.218 13.260 1.00 96.38 320 ALA A N 1
ATOM 2522 C CA . ALA A 1 320 ? -9.366 0.079 12.365 1.00 96.38 320 ALA A CA 1
ATOM 2523 C C . ALA A 1 320 ? -10.361 0.224 11.210 1.00 96.38 320 ALA A C 1
ATOM 2525 O O . ALA A 1 320 ? -11.567 0.329 11.432 1.00 96.38 320 ALA A O 1
ATOM 2526 N N . CYS A 1 321 ? -9.856 0.293 9.986 1.00 94.12 321 CYS A N 1
ATOM 2527 C CA . CYS A 1 321 ? -10.622 0.634 8.796 1.00 94.12 321 CYS A CA 1
ATOM 2528 C C . CYS A 1 321 ? -10.404 -0.425 7.719 1.00 94.12 321 CYS A C 1
ATOM 2530 O O . CYS A 1 321 ? -9.347 -1.048 7.680 1.00 94.12 321 CYS A O 1
ATOM 2532 N N . ALA A 1 322 ? -11.368 -0.573 6.813 1.00 89.88 322 ALA A N 1
ATOM 2533 C CA . ALA A 1 322 ? -11.234 -1.397 5.615 1.00 89.88 322 ALA A CA 1
ATOM 2534 C C . ALA A 1 322 ? -11.093 -0.492 4.374 1.00 89.88 322 ALA A C 1
ATOM 2536 O O . ALA A 1 322 ? -12.074 -0.309 3.640 1.00 89.88 322 ALA A O 1
ATOM 2537 N N . PRO A 1 323 ? -9.937 0.181 4.172 1.00 83.94 323 PRO A N 1
ATOM 2538 C CA . PRO A 1 323 ? -9.722 0.976 2.975 1.00 83.94 323 PRO A CA 1
ATOM 2539 C C . PRO A 1 323 ? -9.761 0.109 1.716 1.00 83.94 323 PRO A C 1
ATOM 2541 O O . PRO A 1 323 ? -9.609 -1.113 1.734 1.00 83.94 323 PRO A O 1
ATOM 2544 N N . ARG A 1 324 ? -9.953 0.799 0.598 1.00 81.38 324 ARG A N 1
ATOM 2545 C CA . ARG A 1 324 ? -9.854 0.232 -0.740 1.00 81.38 324 ARG A CA 1
ATOM 2546 C C . ARG A 1 324 ? -8.505 0.610 -1.320 1.00 81.38 324 ARG A C 1
ATOM 2548 O O . ARG A 1 324 ? -8.109 1.771 -1.234 1.00 81.38 324 ARG A O 1
ATOM 2555 N N . THR A 1 325 ? -7.850 -0.353 -1.930 1.00 69.19 325 THR A N 1
ATOM 2556 C CA . THR A 1 325 ? -6.644 -0.189 -2.728 1.00 69.19 325 THR A CA 1
ATOM 2557 C C . THR A 1 325 ? -7.058 -0.343 -4.188 1.00 69.19 325 THR A C 1
ATOM 2559 O O . THR A 1 325 ? -7.606 -1.364 -4.598 1.00 69.19 325 THR A O 1
ATOM 2562 N N . SER A 1 326 ? -6.862 0.712 -4.972 1.00 57.16 326 SER A N 1
ATOM 2563 C CA . SER A 1 326 ? -7.030 0.675 -6.424 1.00 57.16 326 SER A CA 1
ATOM 2564 C C . SER A 1 326 ? -5.688 0.964 -7.069 1.00 57.16 326 SER A C 1
ATOM 2566 O O . SER A 1 326 ? -4.971 1.849 -6.599 1.00 57.16 326 SER A O 1
ATOM 2568 N N . CYS A 1 327 ? -5.379 0.251 -8.145 1.00 50.44 327 CYS A N 1
ATOM 2569 C CA . CYS A 1 327 ? -4.241 0.591 -8.986 1.00 50.44 327 CYS A CA 1
ATOM 2570 C C . CYS A 1 327 ? -4.520 1.892 -9.733 1.00 50.44 327 CYS A C 1
ATOM 2572 O O . CYS A 1 327 ? -5.673 2.199 -10.067 1.00 50.44 327 CYS A O 1
ATOM 2574 N N . TRP A 1 328 ? -3.468 2.680 -9.911 1.00 39.69 328 TRP A N 1
ATOM 2575 C CA . TRP A 1 328 ? -3.550 3.958 -10.602 1.00 39.69 328 TRP A CA 1
ATOM 2576 C C . TRP A 1 328 ? -3.652 3.721 -12.113 1.00 39.69 328 TRP A C 1
ATOM 2578 O O . TRP A 1 328 ? -3.003 2.830 -12.656 1.00 39.69 328 TRP A O 1
ATOM 2588 N N . ARG A 1 329 ? -4.482 4.523 -12.785 1.00 36.25 329 ARG A N 1
ATOM 2589 C CA . ARG A 1 329 ? -4.398 4.745 -14.233 1.00 36.25 329 ARG A CA 1
ATOM 2590 C C . ARG A 1 329 ? -3.731 6.087 -14.472 1.00 36.25 329 ARG A C 1
ATOM 2592 O O . ARG A 1 329 ? -4.097 7.037 -13.744 1.00 36.25 329 ARG A O 1
#

Secondary structure (DSSP, 8-state):
--S---S-EEEETTHHHHHHHHHHTTS--S-EEEES--TT-----TTS-EEEEEETT-SSS---HHHHHHHHTTS-TTTEEEEEEPPP-B-TTS-BS-PPP-SS-GGGGSTTHHHHHHHHHH-TT-HHHHHHHTTGGGS-HHHHHHHHHH-SSHHHHHTT-SSTT---S--EEE--TTSHHHHHHHHHHH---SS--SS----HHHHTT------EEE--HHHIIIIIHHHHHHHHHHHHTTTPPP-BTTTB--EEE---HHHHHHHHH-SS-SS-TTTTTSSS--SSSSS---BSSHHHHHHTTTT-SPPTTS----EEE--B-----

Sequence (329 aa):
MDAFRPHVIMGASKGGVYIVGLWRRGYWRGPTVLINAHPTCRQIPEEANVVVAVGSNDEVYPVQRPDLEALMHTGGQNKTFLYWTADSGRLPSGQISRQGDTHNQESLLHHDVLPRLIDATLCKEGPEMHFHRTWKERLSRERNNAELWLGYSPEQIMRLWSTNGHQSGKHLHDVPMGTEEYRMVNAAFKALPIEQQAYILSPPETWAPVRALRIQRVENGPQGDASWKPYYKSLLRSLEDQGVEFEPGTHTCWAFHGCNNEALESIVNNPVCGFQPLASGTRSTTLWGSGTYFARDAKYVADGGFCGAPNADGTRRIGACAPRTSCWR

Radius of gyration: 21.86 Å; chains: 1; bounding box: 55×42×65 Å

Foldseek 3Di:
DPDDDDQEEEAAEVRLVVVVVCVVVVVDQEQYEYQLRYPVLQAHDQRFQYEYEYWCAAPPRHDDPVSVVNRQVRYHQQRYHYRYFDFFWAFPVRDTFAHTDYSPHPVCVPPVNVVLQSVLRNDPSGNVLSSLVCVLVQWDPLQNVLFVCCDFALVSVCVPDPCNLDDDVDFWAWDDPPDPNVSSVFSQQLTDTPDDDNTPFDDNVVSVPDGDPTDIHGRQNLQSVQPRNVVRVVQCVVCVVSVHHDDGCRFWNKWKAAAEPVLQVQLSNPSHHSDDQVVQPDDDDPGPDRGGDTHSHNRCCVRSCRQPQADPVRHGDMDTDTDGDDDDD